Protein AF-A0A8H4EYR7-F1 (afdb_monomer_lite)

Sequence (212 aa):
MNQSLVDSLRLKVARLIDDPDIVILNEQTKQLLSDACCRILSLAENETLRNERLLDYPLTDYITPEQLPSLIDLNQFLALNIVPFLLKTNLASAYLQAILEAPITLNSIEVVHHALINGTQVSQEFLHYFISKSIRSCDEKPKRDRKVKLVARFVQSLVERNIIAMKDYFIEIQAFCVGYMKLKGITDLYRLASNEAQKQIVLNQQVGAVPH

Radius of gyration: 21.85 Å; chains: 1; bounding box: 60×48×64 Å

pLDDT: mean 80.4, std 13.76, range [40.38, 94.25]

Secondary structure (DSSP, 8-state):
--HHHHHHHHHHHHHHHH-TT--PPPHHHHHHHHHHHHSPPPHHHHHHHHHS-GGGS-GGGTS-GGGHHHHHHH-HHHHHHHHHHHTTSTTHHHHHHHHHHSPP-HHHHHHHHHHHHTT----HHHHHHHHHHHHHGGGSSSSHHHHHHHHHHHHHHHHHTTSS-HHHHHHHHHHHHHHHTTSTTHHHHHHHHHHHHHHHHHHHHHHTT---

Organism: Mucor circinelloides f. lusitanicus (NCBI:txid29924)

Foldseek 3Di:
DPPVVVVVVVVVVVVVVPDPPQPDPPPLLLVLLVCLLVAADDPVSVVVNVVDPCLSHPCCVRAPLLSLVS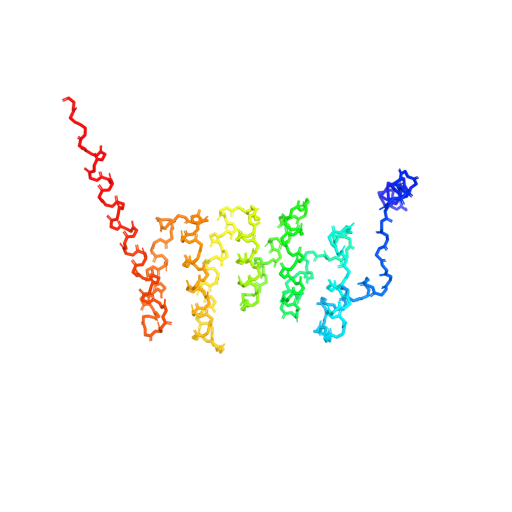NLVRPLVSLLVCLLVVCVDPCVVSNLVNLLVDQDDLSSLVSVLSSVVVPRDDDPVSVVSVLLSLLVSLVDDDPNLVSLLSSLVSVVVCCVVVVDPLVVCLVVLCVSLVVVVVHPSSVVSNVVSVVSVVVVVVVVVVVVPDDD

Structure (mmCIF, N/CA/C/O backbone):
data_AF-A0A8H4EYR7-F1
#
_entry.id   AF-A0A8H4EYR7-F1
#
loop_
_atom_site.group_PDB
_atom_site.id
_atom_site.type_symbol
_atom_site.label_atom_id
_atom_site.label_alt_id
_atom_site.label_comp_id
_atom_site.label_asym_id
_atom_site.label_entity_id
_atom_site.label_seq_id
_atom_site.pdbx_PDB_ins_code
_atom_site.Cartn_x
_atom_site.Cartn_y
_atom_site.Cartn_z
_atom_site.occupancy
_atom_site.B_iso_or_equiv
_atom_site.auth_seq_id
_atom_site.auth_comp_id
_atom_site.auth_asym_id
_atom_site.auth_atom_id
_atom_site.pdbx_PDB_model_num
ATOM 1 N N . MET A 1 1 ? -3.698 -12.508 -40.338 1.00 49.84 1 MET A N 1
ATOM 2 C CA . MET A 1 1 ? -2.589 -11.696 -39.786 1.00 49.84 1 MET A CA 1
ATOM 3 C C . MET A 1 1 ? -3.233 -10.521 -39.066 1.00 49.84 1 MET A C 1
ATOM 5 O O . MET A 1 1 ? -4.060 -9.868 -39.682 1.00 49.84 1 MET A O 1
ATOM 9 N N . ASN A 1 2 ? -3.001 -10.347 -37.761 1.00 55.66 2 ASN A N 1
ATOM 10 C CA . ASN A 1 2 ? -3.757 -9.399 -36.927 1.00 55.66 2 ASN A CA 1
ATOM 11 C C . ASN A 1 2 ? -3.464 -7.947 -37.328 1.00 55.66 2 ASN A C 1
ATOM 13 O O . ASN A 1 2 ? -2.436 -7.396 -36.940 1.00 55.66 2 ASN A O 1
ATOM 17 N N . GLN A 1 3 ? -4.377 -7.337 -38.085 1.00 60.34 3 GLN A N 1
ATOM 18 C CA . GLN A 1 3 ? -4.266 -5.956 -38.561 1.00 60.34 3 GLN A CA 1
ATOM 19 C C . GLN A 1 3 ? -4.071 -4.966 -37.398 1.00 60.34 3 GLN A C 1
ATOM 21 O O . GLN A 1 3 ? -3.220 -4.092 -37.480 1.00 60.34 3 GLN A O 1
ATOM 26 N N . SER A 1 4 ? -4.730 -5.200 -36.256 1.00 63.81 4 SER A N 1
ATOM 27 C CA . SER A 1 4 ? -4.575 -4.385 -35.040 1.00 63.81 4 SER A CA 1
ATOM 28 C C . SER A 1 4 ? -3.167 -4.429 -34.438 1.00 63.81 4 SER A C 1
ATOM 30 O O . SER A 1 4 ? -2.695 -3.433 -33.896 1.00 63.81 4 SER A O 1
ATOM 32 N N . LEU A 1 5 ? -2.470 -5.564 -34.554 1.00 62.88 5 LEU A N 1
ATOM 33 C CA . LEU A 1 5 ? -1.092 -5.710 -34.088 1.00 62.88 5 LEU A CA 1
ATOM 34 C C . LEU A 1 5 ? -0.142 -4.931 -35.001 1.00 62.88 5 LEU A C 1
ATOM 36 O O . LEU A 1 5 ? 0.772 -4.266 -34.528 1.00 62.88 5 LEU A O 1
ATOM 40 N N . VAL A 1 6 ? -0.394 -4.978 -36.311 1.00 67.38 6 VAL A N 1
ATOM 41 C CA . VAL A 1 6 ? 0.373 -4.232 -37.316 1.00 67.38 6 VAL A CA 1
ATOM 42 C C . VAL A 1 6 ? 0.153 -2.728 -37.155 1.00 67.38 6 VAL A C 1
ATOM 44 O O . VAL A 1 6 ? 1.118 -1.973 -37.214 1.00 67.38 6 VAL A O 1
ATOM 47 N N . ASP A 1 7 ? -1.073 -2.293 -36.873 1.00 59.16 7 ASP A N 1
ATOM 48 C CA . ASP A 1 7 ? -1.400 -0.883 -36.649 1.00 59.16 7 ASP A CA 1
ATOM 49 C C . ASP A 1 7 ? -0.844 -0.375 -35.312 1.00 59.16 7 ASP A C 1
ATOM 51 O O . ASP A 1 7 ? -0.296 0.725 -35.248 1.00 59.16 7 ASP A O 1
ATOM 55 N N . SER A 1 8 ? -0.861 -1.204 -34.262 1.00 56.38 8 SER A N 1
ATOM 56 C CA . SER A 1 8 ? -0.209 -0.885 -32.987 1.00 56.38 8 SER A CA 1
ATOM 57 C C . SER A 1 8 ? 1.313 -0.815 -33.120 1.00 56.38 8 SER A C 1
ATOM 59 O O . SER A 1 8 ? 1.934 0.047 -32.498 1.00 56.38 8 SER A O 1
ATOM 61 N N . LEU A 1 9 ? 1.921 -1.694 -33.923 1.00 56.72 9 LEU 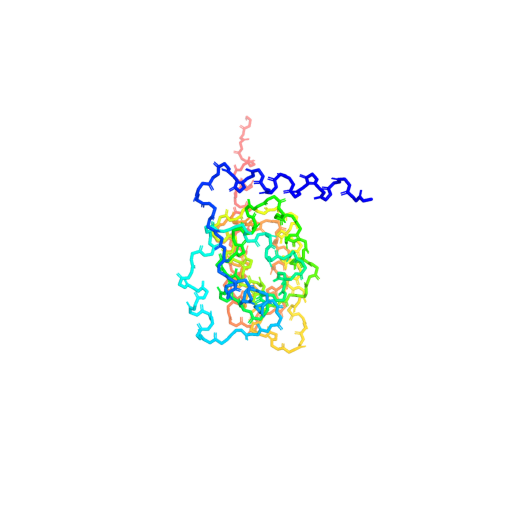A N 1
ATOM 62 C CA . LEU A 1 9 ? 3.354 -1.661 -34.220 1.00 56.72 9 LEU A CA 1
ATOM 63 C C . LEU A 1 9 ? 3.708 -0.438 -35.063 1.00 56.72 9 LEU A C 1
ATOM 65 O O . LEU A 1 9 ? 4.689 0.227 -34.763 1.00 56.72 9 LEU A O 1
ATOM 69 N N . ARG A 1 10 ? 2.893 -0.081 -36.059 1.00 56.69 10 ARG A N 1
ATOM 70 C CA . ARG A 1 10 ? 3.079 1.136 -36.862 1.00 56.69 10 ARG A CA 1
ATOM 71 C C . ARG A 1 10 ? 2.928 2.403 -36.035 1.00 56.69 10 ARG A C 1
ATOM 73 O O . ARG A 1 10 ? 3.707 3.323 -36.233 1.00 56.69 10 ARG A O 1
ATOM 80 N N . LEU A 1 11 ? 2.003 2.436 -35.077 1.00 57.00 11 LEU A N 1
ATOM 81 C CA . LEU A 1 11 ? 1.865 3.553 -34.144 1.00 57.00 11 LEU A CA 1
ATOM 82 C C . LEU A 1 11 ? 3.061 3.640 -33.180 1.00 57.00 11 LEU A C 1
ATOM 84 O O . LEU A 1 11 ? 3.536 4.737 -32.902 1.00 57.00 11 LEU A O 1
ATOM 88 N N . LYS A 1 12 ? 3.589 2.498 -32.707 1.00 53.38 12 LYS A N 1
ATOM 89 C CA . LYS A 1 12 ? 4.822 2.441 -31.895 1.00 53.38 12 LYS A CA 1
ATOM 90 C C . LYS A 1 12 ? 6.052 2.878 -32.699 1.00 53.38 12 LYS A C 1
ATOM 92 O O . LYS A 1 12 ? 6.873 3.624 -32.184 1.00 53.38 12 LYS A O 1
ATOM 97 N N . VAL A 1 13 ? 6.147 2.468 -33.963 1.00 55.62 13 VAL A N 1
ATOM 98 C CA . VAL A 1 13 ? 7.228 2.842 -34.889 1.00 55.62 13 VAL A CA 1
ATOM 99 C C . VAL A 1 13 ? 7.135 4.311 -35.302 1.00 55.62 13 VAL A C 1
ATOM 101 O O . VAL A 1 13 ? 8.157 4.978 -35.343 1.00 55.62 13 VAL A O 1
ATOM 104 N N . ALA A 1 14 ? 5.939 4.851 -35.537 1.00 47.78 14 ALA A N 1
ATOM 105 C CA . ALA A 1 14 ? 5.753 6.275 -35.820 1.00 47.78 14 ALA A CA 1
ATOM 106 C C . ALA A 1 14 ? 6.168 7.144 -34.622 1.00 47.78 14 ALA A C 1
ATOM 108 O O . ALA A 1 14 ? 6.879 8.125 -34.797 1.00 47.78 14 ALA A O 1
ATOM 109 N N . ARG A 1 15 ? 5.833 6.722 -33.392 1.00 51.88 15 ARG A N 1
ATOM 110 C CA . ARG A 1 15 ? 6.326 7.380 -32.169 1.00 51.88 15 ARG A CA 1
ATOM 111 C C . ARG A 1 15 ? 7.854 7.348 -32.056 1.00 51.88 15 ARG A C 1
ATOM 113 O O . ARG A 1 15 ? 8.426 8.328 -31.615 1.00 51.88 15 ARG A O 1
ATOM 120 N N . LEU A 1 16 ? 8.502 6.263 -32.488 1.00 52.81 16 LEU A N 1
ATOM 121 C CA . LEU A 1 16 ? 9.968 6.122 -32.497 1.00 52.81 16 LEU A CA 1
ATOM 122 C C . LEU A 1 16 ? 10.682 7.002 -33.535 1.00 52.81 16 LEU A C 1
ATOM 124 O O . LEU A 1 16 ? 11.882 7.217 -33.402 1.00 52.81 16 LEU A O 1
ATOM 128 N N . ILE A 1 17 ? 9.987 7.458 -34.581 1.00 56.03 17 ILE A N 1
ATOM 129 C CA . ILE A 1 17 ? 10.584 8.246 -35.672 1.00 56.03 17 ILE A CA 1
ATOM 130 C C . ILE A 1 17 ? 10.462 9.756 -35.406 1.00 56.03 17 ILE A C 1
ATOM 132 O O . ILE A 1 17 ? 11.341 10.505 -35.825 1.00 56.03 17 ILE A O 1
ATOM 136 N N . ASP A 1 18 ? 9.426 10.191 -34.681 1.00 47.91 18 ASP A N 1
ATOM 137 C CA . ASP A 1 18 ? 9.130 11.617 -34.470 1.00 47.91 18 ASP A CA 1
ATOM 138 C C . ASP A 1 18 ? 9.679 12.208 -33.155 1.00 47.91 18 ASP A C 1
ATOM 140 O O . ASP A 1 18 ? 9.568 13.418 -32.957 1.00 47.91 18 ASP A O 1
ATOM 144 N N . ASP A 1 19 ? 10.286 11.409 -32.268 1.00 46.12 19 ASP A N 1
ATOM 145 C CA . ASP A 1 19 ? 10.751 11.890 -30.958 1.00 46.12 19 ASP A CA 1
ATOM 146 C C . ASP A 1 19 ? 12.182 11.398 -30.629 1.00 46.12 19 ASP A C 1
ATOM 148 O O . ASP A 1 19 ? 12.373 10.230 -30.269 1.00 46.12 19 ASP A O 1
ATOM 152 N N . PRO A 1 20 ? 13.219 12.249 -30.778 1.00 49.00 20 PRO A N 1
ATOM 153 C CA . PRO A 1 20 ? 14.617 11.883 -30.530 1.00 49.00 20 PRO A CA 1
ATOM 154 C C . PRO A 1 20 ? 14.937 11.615 -29.047 1.00 49.00 20 PRO A C 1
ATOM 156 O O . PRO A 1 20 ? 16.041 11.160 -28.752 1.00 49.00 20 PRO A O 1
ATOM 159 N N . ASP A 1 21 ? 13.979 11.841 -28.140 1.00 49.75 21 ASP A N 1
ATOM 160 C CA . ASP A 1 21 ? 14.122 11.675 -26.690 1.00 49.75 21 ASP A CA 1
ATOM 161 C C . ASP A 1 21 ? 13.335 10.477 -26.120 1.00 49.75 21 ASP A C 1
ATOM 163 O O . ASP A 1 21 ? 13.150 10.387 -24.903 1.00 49.75 21 ASP A O 1
ATOM 167 N N . ILE A 1 22 ? 12.889 9.508 -26.939 1.00 52.91 22 ILE A N 1
ATOM 168 C CA . ILE A 1 22 ? 12.400 8.228 -26.389 1.00 52.91 22 ILE A CA 1
ATOM 169 C C . ILE A 1 22 ? 13.582 7.507 -25.745 1.00 52.91 22 ILE A C 1
ATOM 171 O O . ILE A 1 22 ? 14.332 6.766 -26.383 1.00 52.91 22 ILE A O 1
ATOM 175 N N . VAL A 1 23 ? 13.742 7.734 -24.444 1.00 56.34 23 VAL A N 1
ATOM 176 C CA . VAL A 1 23 ? 14.714 7.046 -23.612 1.00 56.34 23 VAL A CA 1
ATOM 177 C C . VAL A 1 23 ? 14.306 5.573 -23.614 1.00 56.34 23 VAL A C 1
ATOM 179 O O . VAL A 1 23 ? 13.274 5.179 -23.070 1.00 56.34 23 VAL A O 1
ATOM 182 N N . ILE A 1 24 ? 15.066 4.738 -24.319 1.00 61.31 24 ILE A N 1
ATOM 183 C CA . ILE A 1 24 ? 14.843 3.293 -24.333 1.00 61.31 24 ILE A CA 1
ATOM 184 C C . ILE A 1 24 ? 15.437 2.750 -23.042 1.00 61.31 24 ILE A C 1
ATOM 186 O O . ILE A 1 24 ? 16.623 2.928 -22.777 1.00 61.31 24 ILE A O 1
ATOM 190 N N . LEU A 1 25 ? 14.607 2.087 -22.235 1.00 68.25 25 LEU A N 1
ATOM 191 C CA . LEU A 1 25 ? 15.069 1.451 -21.007 1.00 68.25 25 LEU A CA 1
ATOM 192 C C . LEU A 1 25 ? 16.182 0.451 -21.362 1.00 68.25 25 LEU A C 1
ATOM 194 O O . LEU A 1 25 ? 16.003 -0.372 -22.265 1.00 68.25 25 LEU A O 1
ATOM 198 N N . ASN A 1 26 ? 17.312 0.505 -20.659 1.00 77.69 26 ASN A N 1
ATOM 199 C CA . ASN A 1 26 ? 18.402 -0.448 -20.863 1.00 77.69 26 ASN A CA 1
ATOM 200 C C . ASN A 1 26 ? 17.880 -1.888 -20.705 1.00 77.69 26 ASN A C 1
ATOM 202 O O . ASN A 1 26 ? 17.079 -2.164 -19.810 1.00 77.69 26 ASN A O 1
ATOM 206 N N . GLU A 1 27 ? 18.342 -2.824 -21.542 1.00 79.19 27 GLU A N 1
ATOM 207 C CA . GLU A 1 27 ? 17.903 -4.233 -21.483 1.00 79.19 27 GLU A CA 1
ATOM 208 C C . GLU A 1 27 ? 18.123 -4.853 -20.095 1.00 79.19 27 GLU A C 1
ATOM 210 O O . GLU A 1 27 ? 17.285 -5.605 -19.603 1.00 79.19 27 GLU A O 1
ATOM 215 N N . GLN A 1 28 ? 19.200 -4.456 -19.414 1.00 83.56 28 GLN A N 1
ATOM 216 C CA . GLN A 1 28 ? 19.459 -4.845 -18.030 1.00 83.56 28 GLN A CA 1
ATOM 217 C C . GLN A 1 28 ? 18.360 -4.347 -17.079 1.00 83.56 28 GLN A C 1
ATOM 219 O O . GLN A 1 28 ? 17.847 -5.116 -16.274 1.00 83.56 28 GLN A O 1
ATOM 224 N N . THR A 1 29 ? 17.942 -3.087 -17.190 1.00 83.88 29 THR A N 1
ATOM 225 C CA . THR A 1 29 ? 16.868 -2.508 -16.369 1.00 83.88 29 THR A CA 1
ATOM 226 C C . THR A 1 29 ? 15.529 -3.190 -16.656 1.00 83.88 29 THR A C 1
ATOM 228 O O . THR A 1 29 ? 14.770 -3.454 -15.725 1.00 83.88 29 THR A O 1
ATOM 231 N N . LYS A 1 30 ? 15.253 -3.556 -17.917 1.00 84.06 30 LYS A N 1
ATOM 232 C CA . LYS A 1 30 ? 14.048 -4.325 -18.284 1.00 84.06 30 LYS A CA 1
ATOM 233 C C . LYS A 1 30 ? 14.035 -5.692 -17.608 1.00 84.06 30 LYS A C 1
ATOM 235 O O . LYS A 1 30 ? 13.025 -6.075 -17.020 1.00 84.06 30 LYS A O 1
ATOM 240 N N . GLN A 1 31 ? 15.162 -6.403 -17.658 1.00 86.06 31 GLN A N 1
ATOM 241 C CA . GLN A 1 31 ? 15.315 -7.689 -16.978 1.00 86.06 31 GLN A CA 1
ATOM 242 C C . GLN A 1 31 ? 15.144 -7.539 -15.467 1.00 86.06 31 GLN A C 1
ATOM 244 O O . GLN A 1 31 ? 14.401 -8.308 -14.870 1.00 86.06 31 GLN A O 1
ATOM 249 N N . LEU A 1 32 ? 15.731 -6.505 -14.860 1.00 88.81 32 LEU A N 1
ATOM 250 C CA . LEU A 1 32 ? 15.581 -6.244 -13.429 1.00 88.81 32 LEU A CA 1
ATOM 251 C C . LEU A 1 32 ? 14.136 -5.925 -13.025 1.00 88.81 32 LEU A C 1
ATOM 253 O O . LEU A 1 32 ? 13.703 -6.376 -11.969 1.00 88.81 32 LEU A O 1
ATOM 257 N N . LEU A 1 33 ? 13.368 -5.198 -13.845 1.00 87.94 33 LEU A N 1
ATOM 258 C CA . LEU A 1 33 ? 11.939 -4.958 -13.588 1.00 87.94 33 LEU A CA 1
ATOM 259 C C . LEU A 1 33 ? 11.115 -6.249 -13.680 1.00 87.94 33 LEU A C 1
ATOM 261 O O . LEU A 1 33 ? 10.249 -6.488 -12.837 1.00 87.94 33 LEU A O 1
ATOM 265 N N . SER A 1 34 ? 11.409 -7.097 -14.668 1.00 88.38 34 SER A N 1
ATOM 266 C CA . SER A 1 34 ? 10.785 -8.418 -14.786 1.00 88.38 34 SER A CA 1
ATOM 267 C C . SER A 1 34 ? 11.129 -9.299 -13.581 1.00 88.38 34 SER A C 1
ATOM 269 O O . SER A 1 34 ? 10.246 -9.904 -12.974 1.00 88.38 34 SER A O 1
ATOM 271 N N . ASP A 1 35 ? 12.400 -9.326 -13.183 1.00 89.69 35 ASP A N 1
ATOM 272 C CA . ASP A 1 35 ? 12.877 -10.072 -12.022 1.00 89.69 35 ASP A CA 1
ATOM 273 C C . ASP A 1 35 ? 12.254 -9.560 -10.726 1.00 89.69 35 ASP A C 1
ATOM 275 O O . ASP A 1 35 ? 11.884 -10.365 -9.875 1.00 89.69 35 ASP A O 1
ATOM 279 N N . ALA A 1 36 ? 12.050 -8.248 -10.593 1.00 90.38 36 ALA A N 1
ATOM 280 C CA . ALA A 1 36 ? 11.406 -7.654 -9.426 1.00 90.38 36 ALA A CA 1
ATOM 281 C C . ALA A 1 36 ? 9.967 -8.154 -9.211 1.00 90.38 36 ALA A C 1
ATOM 283 O O . ALA A 1 36 ? 9.470 -8.151 -8.084 1.00 90.38 36 ALA A O 1
ATOM 284 N N . CYS A 1 37 ? 9.292 -8.590 -10.277 1.00 89.50 37 CYS A N 1
ATOM 285 C CA . CYS A 1 37 ? 7.947 -9.155 -10.199 1.00 89.50 37 CYS A CA 1
ATOM 286 C C . CYS A 1 37 ? 7.946 -10.640 -9.791 1.00 89.50 37 CYS A C 1
ATOM 288 O O . CYS A 1 37 ? 6.908 -11.154 -9.378 1.00 89.50 37 CYS A O 1
ATOM 290 N N . CYS A 1 38 ? 9.089 -11.326 -9.897 1.00 89.56 38 CYS A N 1
ATOM 291 C CA . CYS A 1 38 ? 9.214 -12.776 -9.707 1.00 89.56 38 CYS A CA 1
ATOM 292 C C . CYS A 1 38 ? 10.064 -13.166 -8.487 1.00 89.56 38 CYS A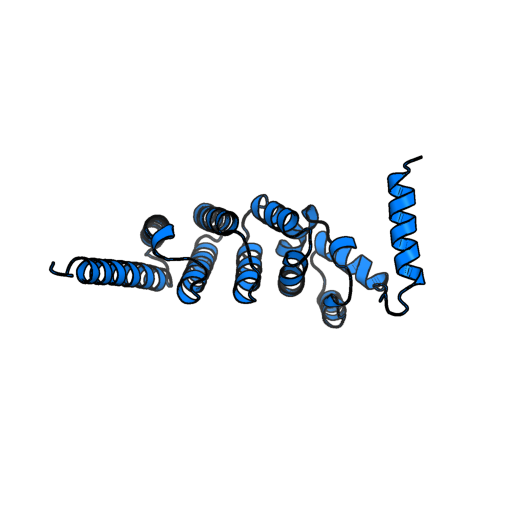 C 1
ATOM 294 O O . CYS A 1 38 ? 9.855 -14.230 -7.903 1.00 89.56 38 CYS A O 1
ATOM 296 N N . ARG A 1 39 ? 11.032 -12.331 -8.094 1.00 92.44 39 ARG A N 1
ATOM 297 C CA . ARG A 1 39 ? 11.944 -12.570 -6.971 1.00 92.44 39 ARG A CA 1
ATOM 298 C C . ARG A 1 39 ? 12.292 -11.286 -6.225 1.00 92.44 39 ARG A C 1
ATOM 300 O O . ARG A 1 39 ? 12.156 -10.177 -6.733 1.00 92.44 39 ARG A O 1
ATOM 307 N N . ILE A 1 40 ? 12.815 -11.455 -5.015 1.00 90.62 40 ILE A N 1
ATOM 308 C CA . ILE A 1 40 ? 13.428 -10.360 -4.263 1.00 90.62 40 ILE A CA 1
ATOM 309 C C . ILE A 1 40 ? 14.733 -9.970 -4.969 1.00 90.62 40 ILE A C 1
ATOM 311 O O . ILE A 1 40 ? 15.571 -10.828 -5.266 1.00 90.62 40 ILE A O 1
ATOM 315 N N . LEU A 1 41 ? 14.892 -8.680 -5.246 1.00 90.94 41 LEU A N 1
ATOM 316 C CA . LEU A 1 41 ? 16.118 -8.132 -5.807 1.00 90.94 41 LEU A CA 1
ATOM 317 C C . LEU A 1 41 ? 17.201 -8.028 -4.731 1.00 90.94 41 LEU A C 1
ATOM 319 O O . LEU A 1 41 ? 16.938 -7.689 -3.574 1.00 90.94 41 LEU A O 1
ATOM 323 N N . SER A 1 42 ? 18.445 -8.277 -5.122 1.00 91.25 42 SER A N 1
ATOM 324 C CA . SER A 1 42 ? 19.612 -8.017 -4.282 1.00 91.25 42 SER A CA 1
ATOM 325 C C . SER A 1 42 ? 19.800 -6.515 -4.036 1.00 91.25 42 SER A C 1
ATOM 327 O O . SER A 1 42 ? 19.193 -5.664 -4.693 1.00 91.25 42 SER A O 1
ATOM 329 N N . LEU A 1 43 ? 20.658 -6.164 -3.074 1.00 87.44 43 LEU A N 1
ATOM 330 C CA . LEU A 1 43 ? 20.945 -4.761 -2.766 1.00 87.44 43 LEU A CA 1
ATOM 331 C C . LEU A 1 43 ? 21.525 -4.020 -3.981 1.00 87.44 43 LEU A C 1
ATOM 333 O O . LEU A 1 43 ? 21.051 -2.937 -4.304 1.00 87.44 43 LEU A O 1
ATOM 337 N N . ALA A 1 44 ? 22.475 -4.634 -4.692 1.00 87.50 44 ALA A N 1
ATOM 338 C CA . ALA A 1 44 ? 23.101 -4.037 -5.872 1.00 87.50 44 ALA A CA 1
ATOM 339 C C . ALA A 1 44 ? 22.096 -3.807 -7.019 1.00 87.50 44 ALA A C 1
ATOM 341 O O . ALA A 1 44 ? 22.138 -2.785 -7.704 1.00 87.50 44 ALA A O 1
ATOM 342 N N . GLU A 1 45 ? 21.154 -4.732 -7.211 1.00 88.19 45 GLU A N 1
ATOM 343 C CA . GLU A 1 45 ? 20.094 -4.606 -8.219 1.00 88.19 45 GLU A CA 1
ATOM 344 C C . GLU A 1 45 ? 19.106 -3.488 -7.866 1.00 88.19 45 GLU A C 1
ATOM 346 O O . GLU A 1 45 ? 18.748 -2.683 -8.724 1.00 88.19 45 GLU A O 1
ATOM 351 N N . ASN A 1 46 ? 18.720 -3.388 -6.590 1.00 86.19 46 ASN A N 1
ATOM 352 C CA . ASN A 1 46 ? 17.898 -2.284 -6.098 1.00 86.19 46 ASN A CA 1
ATOM 353 C C . ASN A 1 46 ? 18.609 -0.932 -6.242 1.00 86.19 46 ASN A C 1
ATOM 355 O O . ASN A 1 46 ? 17.975 0.043 -6.633 1.00 86.19 46 ASN A O 1
ATOM 359 N N . GLU A 1 47 ? 19.910 -0.855 -5.950 1.00 85.12 47 GLU A N 1
ATOM 360 C CA . GLU A 1 47 ? 20.699 0.368 -6.150 1.00 85.12 47 GLU A CA 1
ATOM 361 C C . GLU A 1 47 ? 20.764 0.761 -7.627 1.00 85.12 47 GLU A C 1
ATOM 363 O O . GLU A 1 47 ? 20.598 1.934 -7.952 1.00 85.12 47 GLU A O 1
ATOM 368 N N . THR A 1 48 ? 20.911 -0.217 -8.523 1.00 85.44 48 THR A N 1
ATOM 369 C CA . THR A 1 48 ? 20.883 0.009 -9.976 1.00 85.44 48 THR A CA 1
ATOM 370 C C . THR A 1 48 ? 19.546 0.620 -10.399 1.00 85.44 48 THR A C 1
ATOM 372 O O . THR A 1 48 ? 19.524 1.696 -10.989 1.00 85.44 48 THR A O 1
ATOM 375 N N . LEU A 1 49 ? 18.423 0.001 -10.018 1.00 84.88 49 LEU A N 1
ATOM 376 C CA . LEU A 1 49 ? 17.085 0.521 -10.330 1.00 84.88 49 LEU A CA 1
ATOM 377 C C . LEU A 1 49 ? 16.787 1.874 -9.674 1.00 84.88 49 LEU A C 1
ATOM 379 O O . LEU A 1 49 ? 16.022 2.661 -10.219 1.00 84.88 49 LEU A O 1
ATOM 383 N N . ARG A 1 50 ? 17.370 2.147 -8.504 1.00 81.25 50 ARG A N 1
ATOM 384 C CA . ARG A 1 50 ? 17.200 3.415 -7.787 1.00 81.25 50 ARG A CA 1
ATOM 385 C C . ARG A 1 50 ? 17.990 4.560 -8.420 1.00 81.25 50 ARG A C 1
ATOM 387 O O . ARG A 1 50 ? 17.548 5.704 -8.342 1.00 81.25 50 ARG A O 1
ATOM 394 N N . ASN A 1 51 ? 19.156 4.263 -8.987 1.00 80.50 51 ASN A N 1
ATOM 395 C CA . ASN A 1 51 ? 19.980 5.240 -9.699 1.00 80.50 51 ASN A CA 1
ATOM 396 C C . ASN A 1 51 ? 19.412 5.555 -11.090 1.00 80.50 51 ASN A C 1
ATOM 398 O O . ASN A 1 51 ? 19.652 6.640 -11.619 1.00 80.50 51 ASN A O 1
ATOM 402 N N . GLU A 1 52 ? 18.638 4.631 -11.658 1.00 81.06 52 GLU A N 1
ATOM 403 C CA . GLU A 1 52 ? 17.893 4.841 -12.893 1.00 81.06 52 GLU A CA 1
ATOM 404 C C . GLU A 1 52 ? 16.668 5.740 -12.676 1.00 81.06 52 GLU A C 1
ATOM 406 O O . GLU A 1 52 ? 15.900 5.591 -11.721 1.00 81.06 52 GLU A O 1
ATOM 411 N N . ARG A 1 53 ? 16.428 6.664 -13.611 1.00 77.44 53 ARG A N 1
ATOM 412 C CA . ARG A 1 53 ? 15.228 7.514 -13.604 1.00 77.44 53 ARG A CA 1
ATOM 413 C C . ARG A 1 53 ? 14.047 6.774 -14.215 1.00 77.44 53 ARG A C 1
ATOM 415 O O . ARG A 1 53 ? 13.554 7.137 -15.273 1.00 77.44 53 ARG A O 1
ATOM 422 N N . LEU A 1 54 ? 13.565 5.740 -13.528 1.00 78.25 54 LEU A N 1
ATOM 423 C CA . LEU A 1 54 ? 12.452 4.892 -13.984 1.00 78.25 54 LEU A CA 1
ATOM 424 C C . LEU A 1 54 ? 11.182 5.676 -14.373 1.00 78.25 54 LEU A C 1
ATOM 426 O O . LEU A 1 54 ? 10.359 5.178 -15.133 1.00 78.25 54 LEU A O 1
ATOM 430 N N . LEU A 1 55 ? 11.037 6.899 -13.865 1.00 72.69 55 LEU A N 1
ATOM 431 C CA . LEU A 1 55 ? 9.919 7.805 -14.130 1.00 72.69 55 LEU A CA 1
ATOM 432 C C . LEU A 1 55 ? 9.918 8.389 -15.545 1.00 72.69 55 LEU A C 1
ATOM 434 O O . LEU A 1 55 ? 8.859 8.788 -16.022 1.00 72.69 5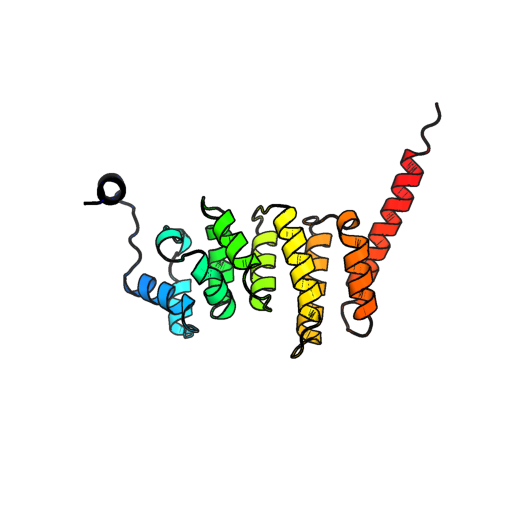5 LEU A O 1
ATOM 438 N N . ASP A 1 56 ? 11.075 8.416 -16.204 1.00 75.06 56 ASP A N 1
ATOM 439 C CA . ASP A 1 56 ? 11.237 8.967 -17.552 1.00 75.06 56 ASP A CA 1
ATOM 440 C C . ASP A 1 56 ? 10.769 7.967 -18.631 1.00 75.06 56 ASP A C 1
ATOM 442 O O . ASP A 1 56 ? 10.720 8.286 -19.817 1.00 75.06 56 ASP A O 1
ATOM 446 N N . TYR A 1 57 ? 10.388 6.751 -18.224 1.00 77.19 57 TYR A N 1
ATOM 447 C CA . TYR A 1 57 ? 10.066 5.642 -19.112 1.00 77.19 57 TYR A CA 1
ATOM 448 C C . TYR A 1 57 ? 8.593 5.223 -19.011 1.00 77.19 57 TYR A C 1
ATOM 450 O O . TYR A 1 57 ? 7.984 5.319 -17.941 1.00 77.19 57 TYR A O 1
ATOM 458 N N . PRO A 1 58 ? 8.001 4.670 -20.088 1.00 78.06 58 PRO A N 1
ATOM 459 C CA . PRO A 1 58 ? 6.636 4.150 -20.065 1.00 78.06 58 PRO A CA 1
ATOM 460 C C . PRO A 1 58 ? 6.563 2.831 -19.274 1.00 78.06 58 PRO A C 1
ATOM 462 O O . PRO A 1 58 ? 6.516 1.742 -19.842 1.00 78.06 58 PRO A O 1
ATOM 465 N N . LEU A 1 59 ? 6.535 2.917 -17.940 1.00 81.88 59 LEU A N 1
ATOM 466 C CA . LEU A 1 59 ? 6.529 1.762 -17.027 1.00 81.88 59 LEU A CA 1
ATOM 467 C C . LEU A 1 59 ? 5.377 0.773 -17.273 1.00 81.88 59 LEU A C 1
ATOM 469 O O . LEU A 1 59 ? 5.509 -0.413 -16.976 1.00 81.88 59 LEU A O 1
ATOM 473 N N . THR A 1 60 ? 4.273 1.236 -17.863 1.00 82.94 60 THR A N 1
ATOM 474 C CA . THR A 1 60 ? 3.116 0.408 -18.235 1.00 82.94 60 THR A CA 1
ATOM 475 C C . THR A 1 60 ? 3.430 -0.653 -19.288 1.00 82.94 60 THR A C 1
ATOM 477 O O . THR A 1 60 ? 2.713 -1.643 -19.365 1.00 82.94 60 THR A O 1
ATOM 480 N N . ASP A 1 61 ? 4.480 -0.466 -20.097 1.00 80.88 61 ASP A N 1
ATOM 481 C CA . ASP A 1 61 ? 4.933 -1.474 -21.068 1.00 80.88 61 ASP A CA 1
ATOM 482 C C . ASP A 1 61 ? 5.706 -2.628 -20.396 1.00 80.88 61 ASP A C 1
ATOM 484 O O . ASP A 1 61 ? 5.860 -3.690 -20.996 1.00 80.88 61 ASP A O 1
ATOM 488 N N . TYR A 1 62 ? 6.194 -2.430 -19.165 1.00 83.31 62 TYR A N 1
ATOM 489 C CA . TYR A 1 62 ? 7.088 -3.367 -18.472 1.00 83.31 62 TYR A CA 1
ATOM 490 C C . TYR A 1 62 ? 6.450 -4.039 -17.256 1.00 83.31 62 TYR A C 1
ATOM 492 O O . TYR A 1 62 ? 6.830 -5.154 -16.911 1.00 83.31 62 TYR A O 1
ATOM 500 N N . ILE A 1 63 ? 5.498 -3.371 -16.600 1.00 87.06 63 ILE A N 1
ATOM 501 C CA . ILE A 1 63 ? 4.830 -3.876 -15.398 1.00 87.06 63 ILE A CA 1
ATOM 502 C C . ILE A 1 63 ? 3.350 -4.010 -15.704 1.00 87.06 63 ILE A C 1
ATOM 504 O O . ILE A 1 63 ? 2.634 -3.014 -15.786 1.00 87.06 63 ILE A O 1
ATOM 508 N N . THR A 1 64 ? 2.866 -5.236 -15.850 1.00 90.88 64 THR A N 1
ATOM 509 C CA . THR A 1 64 ? 1.432 -5.477 -16.049 1.00 90.88 64 THR A CA 1
ATOM 510 C C . THR A 1 64 ? 0.661 -5.366 -14.725 1.00 90.88 64 THR A C 1
ATOM 512 O O . THR A 1 64 ? 1.243 -5.569 -13.654 1.00 90.88 64 THR A O 1
ATOM 515 N N . PRO A 1 65 ? -0.651 -5.061 -14.752 1.00 91.38 65 PRO A N 1
ATOM 516 C CA . PRO A 1 65 ? -1.467 -5.011 -13.539 1.00 91.38 65 PRO A CA 1
ATOM 517 C C . PRO A 1 65 ? -1.409 -6.285 -12.694 1.00 91.38 65 PRO A C 1
ATOM 519 O O . PRO A 1 65 ? -1.303 -6.200 -11.476 1.00 91.38 65 PRO A O 1
ATOM 522 N N . GLU A 1 66 ? -1.379 -7.454 -13.333 1.00 91.44 66 GLU A N 1
ATOM 523 C CA . GLU A 1 66 ? -1.318 -8.762 -12.667 1.00 91.44 66 GLU A CA 1
ATOM 524 C C . GLU A 1 66 ? 0.002 -8.996 -11.915 1.00 91.44 66 GLU A C 1
ATOM 526 O O . GLU A 1 66 ? 0.035 -9.703 -10.911 1.00 91.44 66 GLU A O 1
ATOM 531 N N . GLN A 1 67 ? 1.095 -8.376 -12.368 1.00 91.50 67 GLN A N 1
ATOM 532 C CA . GLN A 1 67 ? 2.411 -8.480 -11.731 1.00 91.50 67 GLN A CA 1
ATOM 533 C C . GLN A 1 67 ? 2.577 -7.521 -10.549 1.00 91.50 67 GLN A C 1
ATOM 535 O O . GLN A 1 67 ? 3.456 -7.725 -9.707 1.00 91.50 67 GLN A O 1
ATOM 540 N N . LEU A 1 68 ? 1.747 -6.475 -10.470 1.00 92.81 68 LEU A N 1
ATOM 541 C CA . LEU A 1 68 ? 1.904 -5.427 -9.471 1.00 92.81 68 LEU A CA 1
ATOM 542 C C . LEU A 1 68 ? 1.800 -5.945 -8.021 1.00 92.81 68 LEU A C 1
ATOM 544 O O . LEU A 1 68 ? 2.642 -5.557 -7.209 1.00 92.81 68 LEU A O 1
ATOM 548 N N . PRO A 1 69 ? 0.845 -6.823 -7.658 1.00 93.56 69 PRO A N 1
ATOM 549 C CA . PRO A 1 69 ? 0.794 -7.373 -6.305 1.00 93.56 69 PRO A CA 1
ATOM 550 C C . PRO A 1 69 ? 2.064 -8.135 -5.911 1.00 93.56 69 PRO A C 1
ATOM 552 O O . PRO A 1 69 ? 2.612 -7.900 -4.835 1.00 93.56 69 PRO A O 1
ATOM 555 N N . SER A 1 70 ? 2.587 -8.980 -6.805 1.00 93.25 70 SER A N 1
ATOM 556 C CA . SER A 1 70 ? 3.830 -9.725 -6.569 1.00 93.25 70 SER A CA 1
ATOM 557 C C . SER A 1 70 ? 5.017 -8.785 -6.367 1.00 93.25 70 SER A C 1
ATOM 559 O O . SER A 1 70 ? 5.820 -8.976 -5.456 1.00 93.25 70 SER A O 1
ATOM 561 N N . LEU A 1 71 ? 5.096 -7.721 -7.166 1.00 93.62 71 LEU A N 1
ATOM 562 C CA . LEU A 1 71 ? 6.129 -6.696 -7.053 1.00 93.62 71 LEU A CA 1
ATOM 563 C C . LEU A 1 71 ? 6.082 -5.953 -5.708 1.00 93.62 71 LEU A C 1
ATOM 565 O O . LEU A 1 71 ? 7.125 -5.712 -5.100 1.00 93.62 71 LEU A O 1
ATOM 569 N N . ILE A 1 72 ? 4.881 -5.623 -5.223 1.00 94.25 72 ILE A N 1
ATOM 570 C CA . ILE A 1 72 ? 4.665 -5.004 -3.906 1.00 94.25 72 ILE A CA 1
ATOM 571 C C . ILE A 1 72 ? 5.151 -5.930 -2.783 1.00 94.25 72 ILE A C 1
ATOM 573 O O . ILE A 1 72 ? 5.824 -5.484 -1.848 1.00 94.25 72 ILE A O 1
ATOM 577 N N . ASP A 1 73 ? 4.831 -7.219 -2.873 1.00 92.19 73 ASP A N 1
ATOM 578 C CA . ASP A 1 73 ? 5.171 -8.195 -1.840 1.00 92.19 73 ASP A CA 1
ATOM 579 C C . ASP A 1 73 ? 6.664 -8.543 -1.818 1.00 92.19 73 ASP A C 1
ATOM 581 O O . ASP A 1 73 ? 7.246 -8.687 -0.740 1.00 92.19 73 ASP A O 1
ATOM 585 N N . LEU A 1 74 ? 7.302 -8.628 -2.986 1.00 91.94 74 LEU A N 1
ATOM 586 C CA . LEU A 1 74 ? 8.712 -8.999 -3.117 1.00 91.94 74 LEU A CA 1
ATOM 587 C C . LEU A 1 74 ? 9.661 -7.809 -2.931 1.00 91.94 74 LEU A C 1
ATOM 589 O O . LEU A 1 74 ? 10.705 -7.952 -2.297 1.00 91.94 74 LEU A O 1
ATOM 593 N N . ASN A 1 75 ? 9.313 -6.636 -3.469 1.00 93.44 75 ASN A N 1
ATOM 594 C CA . ASN A 1 75 ? 10.208 -5.481 -3.570 1.00 93.44 75 ASN A CA 1
ATOM 595 C C . ASN A 1 75 ? 9.493 -4.172 -3.187 1.00 93.44 75 ASN A C 1
ATOM 597 O O . ASN A 1 75 ? 9.360 -3.243 -3.987 1.00 93.44 75 ASN A O 1
ATOM 601 N N . GLN A 1 76 ? 9.075 -4.070 -1.920 1.00 92.75 76 GLN A N 1
ATOM 602 C CA . GLN A 1 76 ? 8.319 -2.928 -1.384 1.00 92.75 76 GLN A CA 1
ATOM 603 C C . GLN A 1 76 ? 8.950 -1.557 -1.688 1.00 92.75 76 GLN A C 1
ATOM 605 O O . GLN A 1 76 ? 8.240 -0.623 -2.052 1.00 92.75 76 GLN A O 1
ATOM 610 N N . PHE A 1 77 ? 10.270 -1.401 -1.537 1.00 89.31 77 PHE A N 1
ATOM 611 C CA . PHE A 1 77 ? 10.928 -0.105 -1.755 1.00 89.31 77 PHE A CA 1
ATOM 612 C C . PHE A 1 77 ? 10.831 0.364 -3.205 1.00 89.31 77 PHE A C 1
ATOM 614 O O . PHE A 1 77 ? 10.614 1.548 -3.455 1.00 89.31 77 PHE A O 1
ATOM 621 N N . LEU A 1 78 ? 10.947 -0.562 -4.156 1.00 90.69 78 LEU A N 1
ATOM 622 C CA . LEU A 1 78 ? 10.732 -0.258 -5.562 1.00 90.69 78 LEU A CA 1
ATOM 623 C C . LEU A 1 78 ? 9.264 0.117 -5.794 1.00 90.69 78 LEU A C 1
ATOM 625 O O . LEU A 1 78 ? 8.989 1.169 -6.368 1.00 90.69 78 LEU A O 1
ATOM 629 N N . ALA A 1 79 ? 8.333 -0.677 -5.250 1.00 91.94 79 ALA A N 1
ATOM 630 C CA . ALA A 1 79 ? 6.894 -0.442 -5.349 1.00 91.94 79 ALA A CA 1
ATOM 631 C C . ALA A 1 79 ? 6.463 0.942 -4.825 1.00 91.94 79 ALA A C 1
ATOM 633 O O . ALA A 1 79 ? 5.673 1.625 -5.476 1.00 91.94 79 ALA A O 1
ATOM 634 N N . LEU A 1 80 ? 7.027 1.401 -3.700 1.00 90.94 80 LEU A N 1
ATOM 635 C CA . LEU A 1 80 ? 6.761 2.732 -3.137 1.00 90.94 80 LEU A CA 1
ATOM 636 C C . LEU A 1 80 ? 7.061 3.864 -4.124 1.00 90.94 80 LEU A C 1
ATOM 638 O O . LEU A 1 80 ? 6.348 4.868 -4.129 1.00 90.94 80 LEU A O 1
ATOM 642 N N . ASN A 1 81 ? 8.098 3.693 -4.946 1.00 88.25 81 ASN A N 1
ATOM 643 C CA . ASN A 1 81 ? 8.498 4.680 -5.936 1.00 88.25 81 ASN A CA 1
ATOM 644 C C . ASN A 1 81 ? 7.632 4.598 -7.189 1.00 88.25 81 ASN A C 1
ATOM 646 O O . ASN A 1 81 ? 7.204 5.635 -7.655 1.00 88.25 81 ASN A O 1
ATOM 650 N N . ILE A 1 82 ? 7.332 3.410 -7.717 1.00 89.44 82 ILE A N 1
ATOM 651 C CA . ILE A 1 82 ? 6.651 3.264 -9.020 1.00 89.44 82 ILE A CA 1
ATOM 652 C C . ILE A 1 82 ? 5.119 3.368 -8.946 1.00 89.44 82 ILE A C 1
ATOM 654 O O . ILE A 1 82 ? 4.497 3.880 -9.877 1.00 89.44 82 ILE A O 1
ATOM 658 N N . VAL A 1 83 ? 4.486 2.907 -7.859 1.00 91.56 83 VAL A N 1
ATOM 659 C CA . VAL A 1 83 ? 3.017 2.802 -7.770 1.00 91.56 83 VAL A CA 1
ATOM 660 C C . VAL A 1 83 ? 2.320 4.155 -7.915 1.00 91.56 83 VAL A C 1
ATOM 662 O O . VAL A 1 83 ? 1.381 4.232 -8.708 1.00 91.56 83 VAL A O 1
ATOM 665 N N . PRO A 1 84 ? 2.774 5.244 -7.259 1.00 89.94 84 PRO A N 1
ATOM 666 C CA . PRO A 1 84 ? 2.172 6.563 -7.452 1.00 89.94 84 PRO A CA 1
ATOM 667 C C . PRO A 1 84 ? 2.174 7.039 -8.913 1.00 89.94 84 PRO A C 1
ATOM 669 O O . PRO A 1 84 ? 1.340 7.862 -9.284 1.00 89.94 84 PRO A O 1
ATOM 672 N N . PHE A 1 85 ? 3.095 6.543 -9.746 1.00 86.94 85 PHE A N 1
ATOM 673 C CA . PHE A 1 85 ? 3.167 6.882 -11.169 1.00 86.94 85 PHE A CA 1
ATOM 674 C C . PHE A 1 85 ? 2.284 5.972 -12.010 1.00 86.94 85 PHE A C 1
ATOM 676 O O . PHE A 1 85 ? 1.526 6.478 -12.831 1.00 86.94 85 PHE A O 1
ATOM 683 N N . LEU A 1 86 ? 2.299 4.658 -11.760 1.00 88.50 86 LEU A N 1
ATOM 684 C CA . LEU A 1 86 ? 1.405 3.710 -12.437 1.00 88.50 86 LEU A CA 1
ATOM 685 C C . LEU A 1 86 ? -0.071 4.095 -12.250 1.00 88.50 86 LEU A C 1
ATOM 687 O O . LEU A 1 86 ? -0.855 4.037 -13.196 1.00 88.50 86 LEU A O 1
ATOM 691 N N . LEU A 1 87 ? -0.431 4.591 -11.064 1.00 89.38 87 LEU A N 1
ATOM 692 C CA . LEU A 1 87 ? -1.785 5.049 -10.740 1.00 89.38 87 LEU A CA 1
ATOM 693 C C . LEU A 1 87 ? -2.170 6.408 -11.354 1.00 89.38 87 LEU A C 1
ATOM 695 O O . LEU A 1 87 ? -3.325 6.809 -11.251 1.00 89.38 87 LEU A O 1
ATOM 699 N N . LYS A 1 88 ? -1.244 7.110 -12.016 1.00 86.50 88 LYS A N 1
ATOM 700 C CA . LYS A 1 88 ? -1.536 8.316 -12.816 1.00 86.50 88 LYS A CA 1
ATOM 701 C C . LYS A 1 88 ? -1.740 8.009 -14.301 1.00 86.50 88 LYS A C 1
ATOM 703 O O . LYS A 1 88 ? -2.053 8.910 -15.072 1.00 86.50 88 LYS A O 1
ATOM 708 N N . THR A 1 89 ? -1.539 6.759 -14.713 1.00 87.00 89 THR A N 1
ATOM 709 C CA . THR A 1 89 ? -1.679 6.332 -16.110 1.00 87.00 89 THR A CA 1
ATOM 710 C C . THR A 1 89 ? -3.121 5.943 -16.436 1.00 87.00 89 THR A C 1
ATOM 712 O O . THR A 1 89 ? -3.945 5.723 -15.549 1.00 87.00 89 THR A O 1
ATOM 715 N N . ASN A 1 90 ? -3.420 5.757 -17.724 1.00 85.12 90 ASN A N 1
ATOM 716 C CA . ASN A 1 90 ? -4.736 5.299 -18.190 1.00 85.12 90 ASN A CA 1
ATOM 717 C C . ASN A 1 90 ? -5.108 3.881 -17.703 1.00 85.12 90 ASN A C 1
ATOM 719 O O . ASN A 1 90 ? -6.260 3.478 -17.827 1.00 85.12 90 ASN A O 1
ATOM 723 N N . LEU A 1 91 ? -4.146 3.125 -17.159 1.00 88.56 91 LEU A N 1
ATOM 724 C CA . LEU A 1 91 ? -4.345 1.783 -16.602 1.00 88.56 91 LEU A CA 1
ATOM 725 C C . LEU A 1 91 ? -4.558 1.790 -15.080 1.00 88.56 91 LEU A C 1
ATOM 727 O O . LEU A 1 91 ? -4.601 0.725 -14.466 1.00 88.56 91 LEU A O 1
ATOM 731 N N . ALA A 1 92 ? -4.701 2.965 -14.454 1.00 89.31 92 ALA A N 1
ATOM 732 C CA . ALA A 1 92 ? -4.845 3.098 -13.005 1.00 89.31 92 ALA A CA 1
ATOM 733 C C . ALA A 1 92 ? -5.945 2.197 -12.422 1.00 89.31 92 ALA A C 1
ATOM 735 O O . ALA A 1 92 ? -5.718 1.535 -11.413 1.00 89.31 92 ALA A O 1
ATOM 736 N N . SER A 1 93 ? -7.109 2.111 -13.074 1.00 90.75 93 SER A N 1
ATOM 737 C CA . SER A 1 93 ? -8.216 1.252 -12.632 1.00 90.75 93 SER A CA 1
ATOM 738 C C . SER A 1 93 ? -7.836 -0.230 -12.593 1.00 90.75 93 SER A C 1
ATOM 740 O O . SER A 1 93 ? -8.147 -0.904 -11.615 1.00 90.75 93 SER A O 1
ATOM 742 N N . ALA A 1 94 ? -7.112 -0.721 -13.602 1.00 92.88 94 ALA A N 1
ATOM 743 C CA . ALA A 1 94 ? -6.659 -2.108 -13.666 1.00 92.88 94 ALA A CA 1
ATOM 744 C C . ALA A 1 94 ? -5.625 -2.420 -12.573 1.00 92.88 94 ALA A C 1
ATOM 746 O O . ALA A 1 94 ? -5.705 -3.462 -11.926 1.00 92.88 94 ALA A O 1
ATOM 747 N N . TYR A 1 95 ? -4.687 -1.502 -12.309 1.00 93.56 95 TYR A N 1
ATOM 748 C CA . TYR A 1 95 ? -3.731 -1.656 -11.207 1.00 93.56 95 TYR A CA 1
ATOM 749 C C . TYR A 1 95 ? -4.418 -1.644 -9.837 1.00 93.56 95 TYR A C 1
ATOM 751 O O . TYR A 1 95 ? -4.097 -2.471 -8.984 1.00 93.56 95 TYR A O 1
ATOM 759 N N . LEU A 1 96 ? -5.378 -0.737 -9.620 1.00 93.00 96 LEU A N 1
ATOM 760 C CA . LEU A 1 96 ? -6.163 -0.697 -8.384 1.00 93.00 96 LEU A CA 1
ATOM 761 C C . LEU A 1 96 ? -6.963 -1.989 -8.199 1.00 93.00 96 LEU A C 1
ATOM 763 O O . LEU A 1 96 ? -6.966 -2.546 -7.104 1.00 93.00 96 LEU A O 1
ATOM 767 N N . GLN A 1 97 ? -7.587 -2.499 -9.262 1.00 93.81 97 GLN A N 1
ATOM 768 C CA . GLN A 1 97 ? -8.308 -3.767 -9.222 1.00 93.81 97 GLN A CA 1
ATOM 769 C C . GLN A 1 97 ? -7.382 -4.933 -8.852 1.00 93.81 97 GLN A C 1
ATOM 771 O O . GLN A 1 97 ? -7.710 -5.690 -7.942 1.00 93.81 97 GLN A O 1
ATOM 776 N N . ALA A 1 98 ? -6.197 -5.031 -9.460 1.00 93.75 98 ALA A N 1
ATOM 777 C CA . ALA A 1 98 ? -5.226 -6.071 -9.120 1.00 93.75 98 ALA A CA 1
ATOM 778 C C . ALA A 1 98 ? -4.794 -6.010 -7.640 1.00 93.75 98 ALA A C 1
ATOM 780 O O . ALA A 1 98 ? -4.696 -7.041 -6.973 1.00 93.75 98 ALA A O 1
ATOM 781 N N . ILE A 1 99 ? -4.603 -4.802 -7.090 1.00 93.50 99 ILE A N 1
ATOM 782 C CA . ILE A 1 99 ? -4.335 -4.602 -5.654 1.00 93.50 99 ILE A CA 1
ATOM 783 C C . ILE A 1 99 ? -5.528 -5.063 -4.797 1.00 93.50 99 ILE A C 1
ATOM 785 O O . ILE A 1 99 ? -5.325 -5.654 -3.735 1.00 93.50 99 ILE A O 1
ATOM 789 N N . LEU A 1 100 ? -6.768 -4.800 -5.228 1.00 92.81 100 LEU A N 1
ATOM 790 C CA . LEU A 1 100 ? -7.967 -5.221 -4.498 1.00 92.81 100 LEU A CA 1
ATOM 791 C C . LEU A 1 100 ? -8.202 -6.728 -4.540 1.00 92.81 100 LEU A C 1
ATOM 793 O O . LEU A 1 100 ? -8.745 -7.263 -3.574 1.00 92.81 100 LEU A O 1
ATOM 797 N N . GLU A 1 101 ? -7.834 -7.410 -5.619 1.00 92.56 101 GLU A N 1
ATOM 798 C CA . GLU A 1 101 ? -7.989 -8.859 -5.764 1.00 92.56 101 GLU A CA 1
ATOM 799 C C . GLU A 1 101 ? -6.939 -9.615 -4.937 1.00 92.56 101 GLU A C 1
ATOM 801 O O . GLU A 1 101 ? -7.270 -10.581 -4.243 1.00 92.56 101 GLU A O 1
ATOM 806 N N . ALA A 1 102 ? -5.708 -9.105 -4.890 1.00 91.44 102 ALA A N 1
ATOM 807 C CA . ALA A 1 102 ? -4.600 -9.687 -4.138 1.00 91.44 102 ALA A CA 1
ATOM 808 C C . ALA A 1 102 ? -4.827 -9.744 -2.609 1.00 91.44 102 ALA A C 1
ATOM 810 O O . ALA A 1 102 ? -5.564 -8.927 -2.044 1.00 91.44 102 ALA A O 1
ATOM 811 N N . PRO A 1 103 ? -4.215 -10.700 -1.885 1.00 89.50 103 PRO A N 1
ATOM 812 C CA . PRO A 1 103 ? -4.296 -10.754 -0.424 1.00 89.50 103 PRO A CA 1
ATOM 813 C C . PRO A 1 103 ? -3.653 -9.518 0.230 1.00 89.50 103 PRO A C 1
ATOM 815 O O . PRO A 1 103 ? -2.672 -8.969 -0.262 1.00 89.50 103 PRO A O 1
ATOM 818 N N . ILE A 1 104 ? -4.190 -9.077 1.374 1.00 90.44 104 ILE A N 1
ATOM 819 C CA . ILE A 1 104 ? -3.623 -7.928 2.095 1.00 90.44 104 ILE A CA 1
ATOM 820 C C . ILE A 1 104 ? -2.354 -8.332 2.843 1.00 90.44 104 ILE A C 1
ATOM 822 O O . ILE A 1 104 ? -2.403 -9.109 3.807 1.00 90.44 104 ILE A O 1
ATOM 826 N N . THR A 1 105 ? -1.239 -7.716 2.463 1.00 90.62 105 THR A N 1
ATOM 827 C CA . THR A 1 105 ? 0.064 -7.853 3.114 1.00 90.62 105 THR A CA 1
ATOM 828 C C . THR A 1 105 ? 0.444 -6.566 3.851 1.00 90.62 105 THR A C 1
ATOM 830 O O . THR A 1 105 ? -0.218 -5.535 3.742 1.00 90.62 105 THR A O 1
ATOM 833 N N . LEU A 1 106 ? 1.506 -6.609 4.665 1.00 89.94 106 LEU A N 1
ATOM 834 C CA . LEU A 1 106 ? 2.017 -5.389 5.307 1.00 89.94 106 LEU A CA 1
ATOM 835 C C . LEU A 1 106 ? 2.538 -4.397 4.256 1.00 89.94 106 LEU A C 1
ATOM 837 O O . LEU A 1 106 ? 2.307 -3.196 4.383 1.00 89.94 106 LEU A O 1
ATOM 841 N N . ASN A 1 107 ? 3.185 -4.918 3.213 1.00 92.19 107 ASN A N 1
ATOM 842 C CA . ASN A 1 107 ? 3.764 -4.126 2.137 1.00 92.19 107 ASN A CA 1
ATOM 843 C C . ASN A 1 107 ? 2.662 -3.447 1.315 1.00 92.19 107 ASN A C 1
ATOM 845 O O . ASN A 1 107 ? 2.793 -2.270 0.990 1.00 92.19 107 ASN A O 1
ATOM 849 N N . SER A 1 108 ? 1.549 -4.142 1.035 1.00 92.88 108 SER A N 1
ATOM 850 C CA . SER A 1 108 ? 0.433 -3.554 0.286 1.00 92.88 108 SER A CA 1
ATOM 851 C C . SER A 1 108 ? -0.215 -2.385 1.022 1.00 92.88 108 SER A C 1
ATOM 853 O O . SER A 1 108 ? -0.462 -1.346 0.411 1.00 92.88 108 SER A O 1
ATOM 855 N N . ILE A 1 109 ? -0.407 -2.500 2.341 1.00 92.69 109 ILE A N 1
ATOM 856 C CA . ILE A 1 109 ? -0.926 -1.403 3.171 1.00 92.69 109 ILE A CA 1
ATOM 857 C C . ILE A 1 109 ? 0.015 -0.198 3.109 1.00 92.69 109 ILE A C 1
ATOM 859 O O . ILE A 1 109 ? -0.444 0.925 2.920 1.00 92.69 109 ILE A O 1
ATOM 863 N N . GLU A 1 110 ? 1.325 -0.414 3.249 1.00 92.62 110 GLU A N 1
ATOM 864 C CA . GLU A 1 110 ? 2.305 0.675 3.248 1.00 92.62 110 GLU A CA 1
ATOM 865 C C . GLU A 1 110 ? 2.414 1.362 1.879 1.00 92.62 110 GLU A C 1
ATOM 867 O O . GLU A 1 110 ? 2.431 2.591 1.805 1.00 92.62 110 GLU A O 1
ATOM 872 N N . VAL A 1 111 ? 2.417 0.590 0.789 1.00 93.75 111 VAL A N 1
ATOM 873 C CA . VAL A 1 111 ? 2.482 1.128 -0.578 1.00 93.75 111 VAL A CA 1
ATOM 874 C C . VAL A 1 111 ? 1.226 1.920 -0.930 1.00 93.75 111 VAL A C 1
ATOM 876 O O . VAL A 1 111 ? 1.336 3.035 -1.446 1.00 93.75 111 VAL A O 1
ATOM 879 N N . VAL A 1 112 ? 0.038 1.401 -0.605 1.00 93.50 112 VAL A N 1
ATOM 880 C CA . VAL A 1 112 ? -1.222 2.131 -0.817 1.00 93.50 112 VAL A CA 1
ATOM 881 C C . VAL A 1 112 ? -1.261 3.389 0.050 1.00 93.50 112 VAL A C 1
ATOM 883 O O . VAL A 1 112 ? -1.591 4.463 -0.447 1.00 93.50 112 VAL A O 1
ATOM 886 N N . HIS A 1 113 ? -0.856 3.307 1.320 1.00 92.56 113 HIS A N 1
ATOM 887 C CA . HIS A 1 113 ? -0.773 4.473 2.204 1.00 92.56 113 HIS A CA 1
ATOM 888 C C . HIS A 1 113 ? 0.133 5.571 1.645 1.00 92.56 113 HIS A C 1
ATOM 890 O O . HIS A 1 113 ? -0.266 6.736 1.602 1.00 92.56 113 HIS A O 1
ATOM 896 N N . HIS A 1 114 ? 1.320 5.198 1.167 1.00 92.69 114 HIS A N 1
ATOM 897 C CA . HIS A 1 114 ? 2.264 6.116 0.540 1.00 92.69 114 HIS A CA 1
ATOM 898 C C . HIS A 1 114 ? 1.690 6.751 -0.731 1.00 92.69 114 HIS A C 1
ATOM 900 O O . HIS A 1 114 ? 1.799 7.964 -0.916 1.00 92.69 114 HIS A O 1
ATOM 906 N N . ALA A 1 115 ? 1.031 5.965 -1.590 1.00 90.62 115 ALA A N 1
ATOM 907 C CA . ALA A 1 115 ? 0.393 6.485 -2.796 1.00 90.62 115 ALA A CA 1
ATOM 908 C C . ALA A 1 115 ? -0.673 7.544 -2.466 1.00 90.62 115 ALA A C 1
ATOM 910 O O . ALA A 1 115 ? -0.682 8.612 -3.083 1.00 90.62 115 ALA A O 1
ATOM 911 N N . LEU A 1 116 ? -1.509 7.291 -1.454 1.00 90.81 116 LEU A N 1
ATOM 912 C CA . LEU A 1 116 ? -2.551 8.219 -1.005 1.00 90.81 116 LEU A CA 1
ATOM 913 C C . LEU A 1 116 ? -1.970 9.511 -0.415 1.00 90.81 116 LEU A C 1
ATOM 915 O O . LEU A 1 116 ? -2.426 10.600 -0.758 1.00 90.81 116 LEU A O 1
ATOM 919 N N . ILE A 1 117 ? -0.937 9.417 0.432 1.00 88.81 117 ILE A N 1
ATOM 920 C CA . ILE A 1 117 ? -0.285 10.604 1.016 1.00 88.81 117 ILE A CA 1
ATOM 921 C C . ILE A 1 117 ? 0.366 11.477 -0.062 1.00 88.81 117 ILE A C 1
ATOM 923 O O . ILE A 1 117 ? 0.319 12.701 0.042 1.00 88.81 117 ILE A O 1
ATOM 927 N N . ASN A 1 118 ? 0.936 10.871 -1.105 1.00 86.81 118 ASN A N 1
ATOM 928 C CA . ASN A 1 118 ? 1.563 11.595 -2.215 1.00 86.81 118 ASN A CA 1
ATOM 929 C C . ASN A 1 118 ? 0.557 12.186 -3.220 1.00 86.81 118 ASN A C 1
ATOM 931 O O . ASN A 1 118 ? 0.947 12.611 -4.309 1.00 86.81 118 ASN A O 1
ATOM 935 N N . GLY A 1 119 ? -0.732 12.222 -2.872 1.00 83.19 119 GLY A N 1
ATOM 936 C CA . GLY A 1 119 ? -1.766 12.880 -3.666 1.00 83.19 119 GLY A CA 1
ATOM 937 C C . GLY A 1 119 ? -2.282 12.048 -4.837 1.00 83.19 119 GLY A C 1
ATOM 938 O O . GLY A 1 119 ? -2.857 12.610 -5.769 1.00 83.19 119 GLY A O 1
ATOM 939 N N . THR A 1 120 ? -2.088 10.725 -4.815 1.00 86.31 120 THR A N 1
ATOM 940 C CA . THR A 1 120 ? -2.730 9.841 -5.797 1.00 86.31 120 THR A CA 1
ATOM 941 C C . THR A 1 120 ? -4.233 9.837 -5.550 1.00 86.31 120 THR A C 1
ATOM 943 O O . THR A 1 120 ? -4.690 9.444 -4.477 1.00 86.31 120 THR A O 1
ATOM 946 N N . GLN A 1 121 ? -4.998 10.276 -6.548 1.00 82.50 121 GLN A N 1
ATOM 947 C CA . GLN A 1 121 ? -6.453 10.289 -6.481 1.00 82.50 121 GLN A CA 1
ATOM 948 C C . GLN A 1 121 ? -6.987 8.890 -6.777 1.00 82.50 121 GLN A C 1
ATOM 950 O O . GLN A 1 121 ? -6.691 8.311 -7.820 1.00 82.50 121 GLN A O 1
ATOM 955 N N . VAL A 1 122 ? -7.782 8.352 -5.859 1.00 87.06 122 VAL A N 1
ATOM 956 C CA . VAL A 1 122 ? -8.464 7.062 -6.008 1.00 87.06 122 VAL A CA 1
ATOM 957 C C . VAL A 1 122 ? -9.950 7.238 -5.713 1.00 87.06 122 VAL A C 1
ATOM 959 O O . VAL A 1 122 ? -10.350 8.197 -5.048 1.00 87.06 122 VAL A O 1
ATOM 962 N N . SER A 1 123 ? -10.785 6.321 -6.199 1.00 90.00 123 SER A N 1
ATOM 963 C CA . SER A 1 123 ? -12.216 6.364 -5.901 1.00 90.00 123 SER A CA 1
ATOM 964 C C . SER A 1 123 ? -12.488 6.079 -4.419 1.00 90.00 123 SER A C 1
ATOM 966 O O . SER A 1 123 ? -11.766 5.329 -3.757 1.00 90.00 123 SER A O 1
ATOM 968 N N . GLN A 1 124 ? -13.577 6.649 -3.898 1.00 87.56 124 GLN A N 1
ATOM 969 C CA . GLN A 1 124 ? -14.043 6.355 -2.538 1.00 87.56 124 GLN A CA 1
ATOM 970 C C . GLN A 1 124 ? -14.439 4.881 -2.375 1.00 87.56 124 GLN A C 1
ATOM 972 O O . GLN A 1 124 ? -14.220 4.301 -1.317 1.00 87.56 124 GLN A O 1
ATOM 977 N N . GLU A 1 125 ? -14.951 4.253 -3.436 1.00 90.12 125 GLU A N 1
ATOM 978 C CA . GLU A 1 125 ? -15.278 2.824 -3.454 1.00 90.12 125 GLU A CA 1
ATOM 979 C C . GLU A 1 125 ? -14.034 1.948 -3.243 1.00 90.12 125 GLU A C 1
ATOM 981 O O . GLU A 1 125 ? -14.055 1.041 -2.411 1.00 90.12 125 GLU A O 1
ATOM 986 N N . PHE A 1 126 ? -12.925 2.269 -3.924 1.00 92.50 126 PHE A N 1
ATOM 987 C CA . PHE A 1 126 ? -11.651 1.579 -3.721 1.00 92.50 126 PHE A CA 1
ATOM 988 C C . PHE A 1 126 ? -11.175 1.717 -2.271 1.00 92.50 126 PHE A C 1
ATOM 990 O O . PHE A 1 126 ? -10.804 0.720 -1.653 1.00 92.50 126 PHE A O 1
ATOM 997 N N . LEU A 1 127 ? -11.210 2.936 -1.715 1.00 91.06 127 LEU A N 1
ATOM 998 C CA . LEU A 1 127 ? -10.796 3.187 -0.331 1.00 91.06 127 LEU A CA 1
ATOM 999 C C . LEU A 1 127 ? -11.636 2.392 0.661 1.00 91.06 127 LEU A C 1
ATOM 1001 O O . LEU A 1 127 ? -11.072 1.732 1.532 1.00 91.06 127 LEU A O 1
ATOM 1005 N N . HIS A 1 128 ? -12.960 2.423 0.503 1.00 90.75 128 HIS A N 1
ATOM 1006 C CA . HIS A 1 128 ? -13.871 1.707 1.382 1.00 90.75 128 HIS A CA 1
ATOM 1007 C C . HIS A 1 128 ? -13.571 0.207 1.363 1.00 90.75 128 HIS A C 1
ATOM 1009 O O . HIS A 1 128 ? -13.282 -0.385 2.403 1.00 90.75 128 HIS A O 1
ATOM 1015 N N . TYR A 1 129 ? -13.508 -0.389 0.169 1.00 92.06 129 TYR A N 1
ATOM 1016 C CA . TYR A 1 129 ? -13.228 -1.813 0.030 1.00 92.06 129 TYR A CA 1
ATOM 1017 C C . TYR A 1 129 ? -11.840 -2.192 0.570 1.00 92.06 129 TYR A C 1
ATOM 1019 O O . TYR A 1 129 ? -11.702 -3.186 1.287 1.00 92.06 129 TYR A O 1
ATOM 1027 N N . PHE A 1 130 ? -10.808 -1.388 0.293 1.00 92.81 130 PHE A N 1
ATOM 1028 C CA . PHE A 1 130 ? -9.446 -1.648 0.761 1.00 92.81 130 PHE A CA 1
ATOM 1029 C C . PHE A 1 130 ? -9.316 -1.537 2.287 1.00 92.81 130 PHE A C 1
ATOM 1031 O O . PHE A 1 130 ? -8.656 -2.378 2.906 1.00 92.81 130 PHE A O 1
ATOM 1038 N N . ILE A 1 131 ? -9.959 -0.546 2.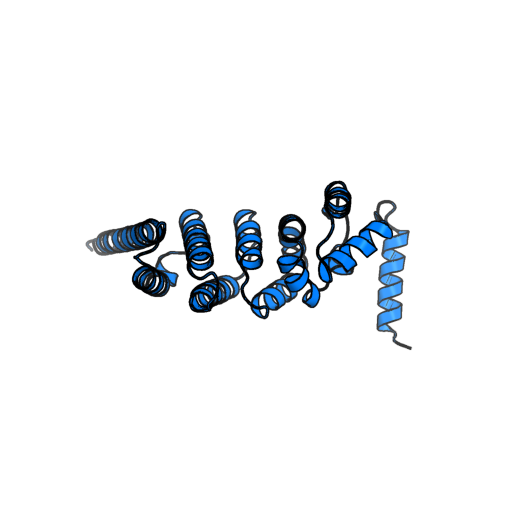916 1.00 90.81 131 ILE A N 1
ATOM 1039 C CA . ILE A 1 131 ? -9.973 -0.378 4.378 1.00 90.81 131 ILE A CA 1
ATOM 1040 C C . ILE A 1 131 ? -10.687 -1.559 5.033 1.00 90.81 131 ILE A C 1
ATOM 1042 O O . ILE A 1 131 ? -10.103 -2.212 5.902 1.00 90.81 131 ILE A O 1
ATOM 1046 N N . SER A 1 132 ? -11.900 -1.896 4.588 1.00 90.12 132 SER A N 1
ATOM 1047 C CA . SER A 1 132 ? -12.658 -3.008 5.168 1.00 90.12 132 SER A CA 1
ATOM 1048 C C . SER A 1 132 ? -11.933 -4.345 4.963 1.00 90.12 132 SER A C 1
ATOM 1050 O O . SER A 1 132 ? -11.867 -5.158 5.889 1.00 90.12 132 SER A O 1
ATOM 1052 N N . LYS A 1 133 ? -11.304 -4.570 3.796 1.00 91.19 133 LYS A N 1
ATOM 1053 C CA . LYS A 1 133 ? -10.465 -5.756 3.544 1.00 91.19 133 LYS A CA 1
ATOM 1054 C C . LYS A 1 133 ? -9.233 -5.779 4.456 1.00 91.19 133 LYS A C 1
ATOM 1056 O O . LYS A 1 133 ? -8.911 -6.827 5.014 1.00 91.19 133 LYS A O 1
ATOM 1061 N N . SER A 1 134 ? -8.582 -4.636 4.676 1.00 90.12 134 SER A N 1
ATOM 1062 C CA . SER A 1 134 ? -7.427 -4.514 5.577 1.00 90.12 134 SER A CA 1
ATOM 1063 C C . SER A 1 134 ? -7.787 -4.828 7.030 1.00 90.12 134 SER A C 1
ATOM 1065 O O . SER A 1 134 ? -7.075 -5.597 7.680 1.00 90.12 134 SER A O 1
ATOM 1067 N N . ILE A 1 135 ? -8.920 -4.311 7.518 1.00 87.69 135 ILE A N 1
ATOM 1068 C CA . ILE A 1 135 ? -9.449 -4.598 8.859 1.00 87.69 135 ILE A CA 1
ATOM 1069 C C . ILE A 1 135 ? -9.752 -6.093 9.011 1.00 87.69 135 ILE A C 1
ATOM 1071 O O . ILE A 1 135 ? -9.238 -6.715 9.937 1.00 87.69 135 ILE A O 1
ATOM 1075 N N . ARG A 1 136 ? -10.500 -6.702 8.080 1.00 86.75 136 ARG A N 1
ATOM 1076 C CA . ARG A 1 136 ? -10.820 -8.147 8.118 1.00 86.75 136 ARG A CA 1
ATOM 1077 C C . ARG A 1 136 ? -9.570 -9.019 8.099 1.00 86.75 136 ARG A C 1
ATOM 1079 O O . ARG A 1 136 ? -9.475 -10.004 8.821 1.00 86.75 136 ARG A O 1
ATOM 1086 N N . SER A 1 137 ? -8.567 -8.619 7.322 1.00 85.69 137 SER A N 1
ATOM 1087 C CA . SER A 1 137 ? -7.308 -9.355 7.223 1.00 85.69 137 SER A CA 1
ATOM 1088 C C . SER A 1 137 ? -6.492 -9.363 8.529 1.00 85.69 137 SER A C 1
ATOM 1090 O O . SER A 1 137 ? -5.495 -10.082 8.621 1.00 85.69 137 SER A O 1
ATOM 1092 N N . CYS A 1 138 ? -6.871 -8.566 9.537 1.00 82.12 138 CYS A N 1
ATOM 1093 C CA . CYS A 1 138 ? -6.254 -8.586 10.863 1.00 82.12 138 CYS A CA 1
ATOM 1094 C C . CYS A 1 138 ? -6.638 -9.822 11.683 1.00 82.12 138 CYS A C 1
ATOM 1096 O O . CYS A 1 138 ? -5.902 -10.171 12.603 1.00 82.12 138 CYS A O 1
ATOM 1098 N N . ASP A 1 139 ? -7.735 -10.504 11.351 1.00 74.50 139 ASP A N 1
ATOM 1099 C CA . ASP A 1 139 ? -8.191 -11.682 12.097 1.00 74.50 139 ASP A CA 1
ATOM 1100 C C . ASP A 1 139 ? -7.362 -12.946 11.780 1.00 74.50 139 ASP A C 1
ATOM 1102 O O . ASP A 1 139 ? -7.381 -13.926 12.531 1.00 74.50 139 ASP A O 1
ATOM 1106 N N . GLU A 1 140 ? -6.559 -12.906 10.714 1.00 69.38 140 GLU A N 1
ATOM 1107 C CA . GLU A 1 140 ? -5.703 -14.002 10.262 1.00 69.38 140 GLU A CA 1
ATOM 1108 C C . GLU A 1 140 ? -4.405 -14.107 11.094 1.00 69.38 140 GLU A C 1
ATOM 1110 O O . GLU A 1 140 ? -3.645 -13.148 11.266 1.00 69.38 140 GLU A O 1
ATOM 1115 N N . LYS A 1 141 ? -4.109 -15.305 11.619 1.00 54.59 141 LYS A N 1
ATOM 1116 C CA . LYS A 1 141 ? -2.812 -15.645 12.244 1.00 54.59 141 LYS A CA 1
ATOM 1117 C C . LYS A 1 141 ? -1.864 -16.167 11.152 1.00 54.59 141 LYS A C 1
ATOM 1119 O O . LYS A 1 141 ? -2.348 -16.930 10.321 1.00 54.59 141 LYS A O 1
ATOM 1124 N N . PRO A 1 142 ? -0.544 -15.863 11.148 1.00 51.84 142 PRO A N 1
ATOM 1125 C CA . PRO A 1 142 ? 0.317 -15.310 12.206 1.00 51.84 142 PRO A CA 1
ATOM 1126 C C . PRO A 1 142 ? 0.727 -13.831 11.982 1.00 51.84 142 PRO A C 1
ATOM 1128 O O . PRO A 1 142 ? 0.667 -13.325 10.872 1.00 51.84 142 PRO A O 1
ATOM 1131 N N . LYS A 1 143 ? 1.226 -13.144 13.029 1.00 62.25 143 LYS A N 1
ATOM 1132 C CA . LYS A 1 143 ? 1.615 -11.699 13.059 1.00 62.25 143 LYS A CA 1
ATOM 1133 C C . LYS A 1 143 ? 0.469 -10.679 13.230 1.00 62.25 143 LYS A C 1
ATOM 1135 O O . LYS A 1 143 ? 0.628 -9.509 12.872 1.00 62.25 143 LYS A O 1
ATOM 1140 N N . ARG A 1 144 ? -0.626 -11.093 13.880 1.00 70.50 144 ARG A N 1
ATOM 1141 C CA . ARG A 1 144 ? -1.801 -10.264 14.211 1.00 70.50 144 ARG A CA 1
ATOM 1142 C C . ARG A 1 144 ? -1.443 -8.886 14.775 1.00 70.50 144 ARG A C 1
ATOM 1144 O O . ARG A 1 144 ? -1.835 -7.874 14.214 1.00 70.50 144 ARG A O 1
ATOM 1151 N N . ASP A 1 145 ? -0.627 -8.822 15.823 1.00 80.06 145 ASP A N 1
ATOM 1152 C CA . ASP A 1 145 ? -0.396 -7.562 16.544 1.00 80.06 145 ASP A CA 1
ATOM 1153 C C . ASP A 1 145 ? 0.372 -6.514 15.722 1.00 80.06 145 ASP A C 1
ATOM 1155 O O . ASP A 1 145 ? 0.134 -5.315 15.867 1.00 80.06 145 ASP A O 1
ATOM 1159 N N . ARG A 1 146 ? 1.289 -6.945 14.841 1.00 83.38 146 ARG A N 1
ATOM 1160 C CA . ARG A 1 146 ? 2.011 -6.032 13.937 1.00 83.38 146 ARG A CA 1
ATOM 1161 C C . ARG A 1 146 ? 1.084 -5.517 12.840 1.00 83.38 146 ARG A C 1
ATOM 1163 O O . ARG A 1 146 ? 1.104 -4.323 12.558 1.00 83.38 146 ARG A O 1
ATOM 1170 N N . LYS A 1 147 ? 0.267 -6.403 12.263 1.00 83.94 147 LYS A N 1
ATOM 1171 C CA . LYS A 1 147 ? -0.703 -6.063 11.217 1.00 83.94 147 LYS A CA 1
ATOM 1172 C C . LYS A 1 147 ? -1.777 -5.115 11.744 1.00 83.94 147 LYS A C 1
ATOM 1174 O O . LYS A 1 147 ? -1.978 -4.058 11.164 1.00 83.94 147 LYS A O 1
ATOM 1179 N N . VAL A 1 148 ? -2.344 -5.414 12.910 1.00 85.94 148 VAL A N 1
ATOM 1180 C CA . VAL A 1 148 ? -3.329 -4.568 13.597 1.00 85.94 148 VAL A CA 1
ATOM 1181 C C . VAL A 1 148 ? -2.773 -3.172 13.879 1.00 85.94 148 VAL A C 1
ATOM 1183 O O . VAL A 1 148 ? -3.432 -2.182 13.579 1.00 85.94 148 VAL A O 1
ATOM 1186 N N . LYS A 1 149 ? -1.543 -3.063 14.401 1.00 87.25 149 LYS A N 1
ATOM 1187 C CA . LYS A 1 149 ? -0.905 -1.753 14.629 1.00 87.25 149 LYS A CA 1
ATOM 1188 C C . LYS A 1 149 ? -0.670 -0.983 13.330 1.00 87.25 149 LYS A C 1
ATOM 1190 O O . LYS A 1 149 ? -0.820 0.236 13.327 1.00 87.25 149 LYS A O 1
ATOM 1195 N N . LEU A 1 150 ? -0.293 -1.669 12.249 1.00 88.31 150 LEU A N 1
ATOM 1196 C CA . LEU A 1 150 ? -0.099 -1.035 10.945 1.00 88.31 150 LEU A CA 1
ATOM 1197 C C . LEU A 1 150 ? -1.430 -0.530 10.376 1.00 88.31 150 LEU A C 1
ATOM 1199 O O . LEU A 1 150 ? -1.505 0.631 9.995 1.00 88.31 150 LEU A O 1
ATOM 1203 N N . VAL A 1 151 ? -2.482 -1.355 10.398 1.00 88.94 151 VAL A N 1
ATOM 1204 C CA . VAL A 1 151 ? -3.833 -0.974 9.951 1.00 88.94 151 VAL A CA 1
ATOM 1205 C C . VAL A 1 151 ? -4.378 0.185 10.783 1.00 88.94 151 VAL A C 1
ATOM 1207 O O . VAL A 1 151 ? -4.908 1.139 10.224 1.00 88.94 151 VAL A O 1
ATOM 1210 N N . ALA A 1 152 ? -4.179 0.169 12.103 1.00 89.25 152 ALA A N 1
ATOM 1211 C CA . ALA A 1 152 ? -4.595 1.272 12.962 1.00 89.25 152 ALA A CA 1
ATOM 1212 C C . ALA A 1 152 ? -3.886 2.587 12.604 1.00 89.25 152 ALA A C 1
ATOM 1214 O O . ALA A 1 152 ? -4.542 3.614 12.457 1.00 89.25 152 ALA A O 1
ATOM 1215 N N . ARG A 1 153 ? -2.560 2.554 12.400 1.00 89.25 153 ARG A N 1
ATOM 1216 C CA . ARG A 1 153 ? -1.788 3.730 11.960 1.00 89.25 153 ARG A CA 1
ATOM 1217 C C . ARG A 1 153 ? -2.182 4.203 10.565 1.00 89.25 153 ARG A C 1
ATOM 1219 O O . ARG A 1 153 ? -2.218 5.406 10.327 1.00 89.25 153 ARG A O 1
ATOM 1226 N N . PHE A 1 154 ? -2.454 3.267 9.661 1.00 90.88 154 PHE A N 1
ATOM 1227 C CA . PHE A 1 154 ? -2.925 3.550 8.313 1.00 90.88 154 PHE A CA 1
ATOM 1228 C C . PHE A 1 154 ? -4.239 4.332 8.368 1.00 90.88 154 PHE A C 1
ATOM 1230 O O . PHE A 1 154 ? -4.281 5.471 7.912 1.00 90.88 154 PHE A O 1
ATOM 1237 N N . VAL A 1 155 ? -5.262 3.782 9.028 1.00 90.19 155 VAL A N 1
ATOM 1238 C CA . VAL A 1 155 ? -6.573 4.430 9.185 1.00 90.19 155 VAL A CA 1
ATOM 1239 C C . VAL A 1 155 ? -6.446 5.774 9.903 1.00 90.19 155 VAL A C 1
ATOM 1241 O O . VAL A 1 155 ? -6.978 6.769 9.418 1.00 90.19 155 VAL A O 1
ATOM 1244 N N . GLN A 1 156 ? -5.694 5.834 11.008 1.00 88.50 156 GLN A N 1
ATOM 1245 C CA . GLN A 1 156 ? -5.452 7.079 11.740 1.00 88.50 156 GLN A CA 1
ATOM 1246 C C . GLN A 1 156 ? -4.882 8.162 10.818 1.00 88.50 156 GLN A C 1
ATOM 1248 O O . GLN A 1 156 ? -5.403 9.273 10.770 1.00 88.50 156 GLN A O 1
ATOM 1253 N N . SER A 1 157 ? -3.857 7.825 10.032 1.00 90.81 157 SER A N 1
ATOM 1254 C CA . SER A 1 157 ? -3.242 8.776 9.112 1.00 90.81 157 SER A CA 1
ATOM 1255 C C . SER A 1 157 ? -4.175 9.208 7.980 1.00 90.81 157 SER A C 1
ATOM 1257 O O . SER A 1 157 ? -4.006 10.325 7.491 1.00 90.81 157 SER A O 1
ATOM 1259 N N . LEU A 1 158 ? -5.100 8.358 7.520 1.00 89.81 158 LEU A N 1
ATOM 1260 C CA . LEU A 1 158 ? -6.080 8.753 6.504 1.00 89.81 158 LEU A CA 1
ATOM 1261 C C . LEU A 1 158 ? -7.091 9.758 7.067 1.00 89.81 158 LEU A C 1
ATOM 1263 O O . LEU A 1 158 ? -7.427 10.723 6.381 1.00 89.81 158 LEU A O 1
ATOM 1267 N N . VAL A 1 159 ? -7.532 9.560 8.314 1.00 88.81 159 VAL A N 1
ATOM 1268 C CA . VAL A 1 159 ? -8.443 10.482 9.011 1.00 88.81 159 VAL A CA 1
ATOM 1269 C C . VAL A 1 159 ? -7.750 11.816 9.297 1.00 88.81 159 VAL A C 1
ATOM 1271 O O . VAL A 1 159 ? -8.272 12.863 8.932 1.00 88.81 159 VAL A O 1
ATOM 1274 N N . GLU A 1 160 ? -6.546 11.801 9.878 1.00 88.38 160 GLU A N 1
ATOM 1275 C CA . GLU A 1 160 ? -5.795 13.024 10.223 1.00 88.38 160 GLU A CA 1
ATOM 1276 C C . GLU A 1 160 ? -5.475 13.899 9.001 1.00 88.38 160 GLU A C 1
ATOM 1278 O O . GLU A 1 160 ? -5.383 15.121 9.113 1.00 88.38 160 GLU A O 1
ATOM 1283 N N . ARG A 1 161 ? -5.320 13.285 7.822 1.00 87.81 161 ARG A N 1
ATOM 1284 C CA . ARG A 1 161 ? -5.053 13.985 6.556 1.00 87.81 161 ARG A CA 1
ATOM 1285 C C . ARG A 1 161 ? -6.318 14.339 5.771 1.00 87.81 161 ARG A C 1
ATOM 1287 O O . ARG A 1 161 ? -6.193 14.873 4.674 1.00 87.81 161 ARG A O 1
ATOM 1294 N N . ASN A 1 162 ? -7.508 14.067 6.311 1.00 86.19 162 ASN A N 1
ATOM 1295 C CA . ASN A 1 162 ? -8.801 14.261 5.645 1.00 86.19 162 ASN A CA 1
ATOM 1296 C C . ASN A 1 162 ? -8.923 13.521 4.295 1.00 86.19 162 ASN A C 1
ATOM 1298 O O . ASN A 1 162 ? -9.610 13.988 3.390 1.00 86.19 162 ASN A O 1
ATOM 1302 N N . ILE A 1 163 ? -8.260 12.366 4.151 1.00 87.06 163 ILE A N 1
ATOM 1303 C CA . ILE A 1 163 ? -8.395 11.495 2.967 1.00 87.06 163 ILE A CA 1
ATOM 1304 C C . ILE A 1 163 ? -9.710 10.709 3.045 1.00 87.06 163 ILE A C 1
ATOM 1306 O O . ILE A 1 163 ? -10.377 10.499 2.033 1.00 87.06 163 ILE A O 1
ATOM 1310 N N . ILE A 1 164 ? -10.093 10.305 4.260 1.00 87.00 164 ILE A N 1
ATOM 1311 C CA . ILE A 1 164 ? -11.396 9.707 4.566 1.00 87.00 164 ILE A CA 1
ATOM 1312 C C . ILE A 1 164 ? -12.111 10.541 5.627 1.00 87.00 164 ILE A C 1
ATOM 1314 O O . ILE A 1 164 ? -11.475 11.086 6.531 1.00 87.00 164 ILE A O 1
ATOM 1318 N N . ALA A 1 165 ? -13.438 10.616 5.548 1.00 85.25 165 ALA A N 1
ATOM 1319 C CA . ALA A 1 165 ? -14.237 11.284 6.564 1.00 85.25 165 ALA A CA 1
ATOM 1320 C C . ALA A 1 165 ? -14.597 10.299 7.686 1.00 85.25 165 ALA A C 1
ATOM 1322 O O . ALA A 1 165 ? -15.197 9.255 7.441 1.00 85.25 165 ALA A O 1
ATOM 1323 N N . MET A 1 166 ? -14.281 10.653 8.937 1.00 82.69 166 MET A N 1
ATOM 1324 C CA . MET A 1 166 ? -14.508 9.786 10.105 1.00 82.69 166 MET A CA 1
ATOM 1325 C C . MET A 1 166 ? -15.963 9.297 10.223 1.00 82.69 166 MET A C 1
ATOM 1327 O O . MET A 1 166 ? -16.201 8.165 10.638 1.00 82.69 166 MET A O 1
ATOM 1331 N N . LYS A 1 167 ? -16.933 10.130 9.824 1.00 82.75 167 LYS A N 1
ATOM 1332 C CA . LYS A 1 167 ? -18.371 9.817 9.848 1.00 82.75 167 LYS A CA 1
ATOM 1333 C C . LYS A 1 167 ? -18.736 8.551 9.064 1.00 82.75 167 LYS A C 1
ATOM 1335 O O . LYS A 1 167 ? -19.586 7.793 9.518 1.00 82.75 167 LYS A O 1
ATOM 1340 N N . ASP A 1 168 ? -18.064 8.300 7.942 1.00 84.81 168 ASP A N 1
ATOM 1341 C CA . ASP A 1 168 ? -18.422 7.217 7.022 1.00 84.81 168 ASP A CA 1
ATOM 1342 C C . ASP A 1 168 ? -17.855 5.870 7.505 1.00 84.81 168 ASP A C 1
ATOM 1344 O O . ASP A 1 168 ? -18.345 4.811 7.128 1.00 84.81 168 ASP A O 1
ATOM 1348 N N . TYR A 1 169 ? -16.854 5.909 8.394 1.00 85.00 169 TYR A N 1
ATOM 1349 C CA . TYR A 1 169 ? -16.125 4.736 8.888 1.00 85.00 169 TYR A CA 1
ATOM 1350 C C . TYR A 1 169 ? -16.254 4.530 10.406 1.00 85.00 169 TYR A C 1
ATOM 1352 O O . TYR A 1 169 ? -15.638 3.619 10.958 1.00 85.00 169 TYR A O 1
ATOM 1360 N N . PHE A 1 170 ? -17.042 5.356 11.106 1.00 83.25 170 PHE A N 1
ATOM 1361 C CA . PHE A 1 170 ? -17.088 5.381 12.573 1.00 83.25 170 PHE A CA 1
ATOM 1362 C C . PHE A 1 170 ? -17.410 4.020 13.192 1.00 83.25 170 PHE A C 1
ATOM 1364 O O . PHE A 1 170 ? -16.677 3.563 14.067 1.00 83.25 170 PHE A O 1
ATOM 1371 N N . ILE A 1 171 ? -18.460 3.353 12.708 1.00 84.31 171 ILE A N 1
ATOM 1372 C CA . ILE A 1 171 ? -18.912 2.066 13.254 1.00 84.31 171 ILE A CA 1
ATOM 1373 C C . ILE A 1 171 ? -17.837 0.986 13.058 1.00 84.31 171 ILE A C 1
ATOM 1375 O O . ILE A 1 171 ? -17.514 0.262 14.000 1.00 84.31 171 ILE A O 1
ATOM 1379 N N . GLU A 1 172 ? -17.237 0.906 11.865 1.00 85.56 172 GLU A N 1
ATOM 1380 C CA . GLU A 1 172 ? -16.193 -0.080 11.555 1.00 85.56 172 GLU A CA 1
ATOM 1381 C C . GLU A 1 172 ? -14.921 0.156 12.379 1.00 85.56 172 GLU A C 1
ATOM 1383 O O . GLU A 1 172 ? -14.375 -0.779 12.968 1.00 85.56 172 GLU A O 1
ATOM 1388 N N . ILE A 1 173 ? -14.475 1.413 12.479 1.00 85.56 173 ILE A N 1
ATOM 1389 C CA . ILE A 1 173 ? -13.283 1.791 13.249 1.00 85.56 173 ILE A CA 1
ATOM 1390 C C . ILE A 1 173 ? -13.513 1.560 14.744 1.00 85.56 173 ILE A C 1
ATOM 1392 O O . ILE A 1 173 ? -12.622 1.060 15.433 1.00 85.56 173 ILE A O 1
ATOM 1396 N N . GLN A 1 174 ? -14.699 1.885 15.263 1.00 84.56 174 GLN A N 1
ATOM 1397 C CA . GLN A 1 174 ? -15.043 1.644 16.661 1.00 84.56 174 GLN A CA 1
ATOM 1398 C C . GLN A 1 174 ? -15.032 0.145 16.977 1.00 84.56 174 GLN A C 1
ATOM 1400 O O . GLN A 1 174 ? -14.385 -0.262 17.945 1.00 84.56 174 GLN A O 1
ATOM 1405 N N . ALA A 1 175 ? -15.690 -0.676 16.154 1.00 86.31 175 ALA A N 1
ATOM 1406 C CA . ALA A 1 175 ? -15.716 -2.128 16.320 1.00 86.31 175 ALA A CA 1
ATOM 1407 C C . ALA A 1 175 ? -14.301 -2.731 16.271 1.00 86.31 175 ALA A C 1
ATOM 1409 O O . ALA A 1 175 ? -13.932 -3.522 17.144 1.00 86.31 175 ALA A O 1
ATOM 1410 N N . PHE A 1 176 ? -13.477 -2.293 15.313 1.00 86.38 176 PHE A N 1
ATOM 1411 C CA . PHE A 1 176 ? -12.072 -2.682 15.212 1.00 86.38 176 PHE A CA 1
ATOM 1412 C C . PHE A 1 176 ? -11.284 -2.313 16.476 1.00 86.38 176 PHE A C 1
ATOM 1414 O O . PHE A 1 176 ? -10.625 -3.162 17.077 1.00 86.38 176 PHE A O 1
ATOM 1421 N N . CYS A 1 177 ? -11.387 -1.066 16.936 1.00 86.25 177 CYS A N 1
ATOM 1422 C CA . CYS A 1 177 ? -10.685 -0.614 18.132 1.00 86.25 177 CYS A CA 1
ATOM 1423 C C . CYS A 1 177 ? -11.099 -1.403 19.382 1.00 86.25 177 CYS A C 1
ATOM 1425 O O . CYS A 1 177 ? -10.233 -1.793 20.165 1.00 86.25 177 CYS A O 1
ATOM 1427 N N . VAL A 1 178 ? -12.393 -1.689 19.561 1.00 84.62 178 VAL A N 1
ATOM 1428 C CA . VAL A 1 178 ? -12.896 -2.485 20.694 1.00 84.62 178 VAL A CA 1
ATOM 1429 C C . VAL A 1 178 ? -12.322 -3.904 20.676 1.00 84.62 178 VAL A C 1
ATOM 1431 O O . VAL A 1 178 ? -11.872 -4.390 21.716 1.00 84.62 178 VAL A O 1
ATOM 1434 N N . GLY A 1 179 ? -12.248 -4.541 19.503 1.00 82.69 179 GLY A N 1
ATOM 1435 C CA . GLY A 1 179 ? -11.659 -5.876 19.347 1.00 82.69 179 GLY A CA 1
ATOM 1436 C C . GLY A 1 179 ? -10.167 -5.952 19.699 1.00 82.69 179 GLY A C 1
ATOM 1437 O O . GLY A 1 179 ? -9.678 -7.001 20.126 1.00 82.69 179 GLY A O 1
ATOM 1438 N N . TYR A 1 180 ? -9.445 -4.833 19.586 1.00 82.62 180 TYR A N 1
ATOM 1439 C CA . TYR A 1 180 ? -7.988 -4.776 19.720 1.00 82.62 180 TYR A CA 1
ATOM 1440 C C . TYR A 1 180 ? -7.480 -3.823 20.818 1.00 82.62 180 TYR A C 1
ATOM 1442 O O . TYR A 1 180 ? -6.278 -3.568 20.893 1.00 82.62 180 TYR A O 1
ATOM 1450 N N . MET A 1 181 ? -8.346 -3.363 21.732 1.00 78.44 181 MET A N 1
ATOM 1451 C CA . MET A 1 181 ? -8.030 -2.383 22.794 1.00 78.44 181 MET A CA 1
ATOM 1452 C C . MET A 1 181 ? -6.790 -2.708 23.640 1.00 78.44 181 MET A C 1
ATOM 1454 O O . MET A 1 181 ? -6.134 -1.805 24.152 1.00 78.44 181 MET A O 1
ATOM 1458 N N . LYS A 1 182 ? -6.440 -3.990 23.789 1.00 77.94 182 LYS A N 1
ATOM 1459 C CA . LYS A 1 182 ? -5.261 -4.425 24.558 1.00 77.94 182 LYS A CA 1
ATOM 1460 C C . LYS A 1 182 ? -3.926 -4.071 23.880 1.00 77.94 182 LYS A C 1
ATOM 1462 O O . LYS A 1 182 ? -2.877 -4.208 24.506 1.00 77.94 182 LYS A O 1
ATOM 1467 N N . LEU A 1 183 ? -3.933 -3.646 22.614 1.00 79.00 183 LEU A N 1
ATOM 1468 C CA . LEU A 1 183 ? -2.728 -3.321 21.853 1.00 79.00 183 LEU A CA 1
ATOM 1469 C C . LEU A 1 183 ? -2.375 -1.831 21.930 1.00 79.00 183 LEU A C 1
ATOM 1471 O O . LEU A 1 183 ? -3.180 -0.948 21.636 1.00 79.00 183 LEU A O 1
ATOM 1475 N N . LYS A 1 184 ? -1.105 -1.554 22.247 1.00 74.31 184 LYS A N 1
ATOM 1476 C CA . LYS A 1 184 ? -0.537 -0.197 22.251 1.00 74.31 184 LYS A CA 1
ATOM 1477 C C . LYS A 1 184 ? -0.672 0.446 20.860 1.00 74.31 184 LYS A C 1
ATOM 1479 O O . LYS A 1 184 ? -0.177 -0.127 19.888 1.00 74.31 184 LYS A O 1
ATOM 1484 N N . GLY A 1 185 ? -1.307 1.618 20.792 1.00 70.81 185 GLY A N 1
ATOM 1485 C CA . GLY A 1 185 ? -1.577 2.385 19.565 1.00 70.81 185 GLY A CA 1
ATOM 1486 C C . GLY A 1 185 ? -3.051 2.390 19.133 1.00 70.81 185 GLY A C 1
ATOM 1487 O O . GLY A 1 185 ? -3.480 3.318 18.459 1.00 70.81 185 GLY A O 1
ATOM 1488 N N . ILE A 1 186 ? -3.859 1.419 19.577 1.00 82.62 186 ILE A N 1
ATOM 1489 C CA . ILE A 1 186 ? -5.305 1.393 19.284 1.00 82.62 186 ILE A CA 1
ATOM 1490 C C . ILE A 1 186 ? -6.063 2.467 20.071 1.00 82.62 186 ILE A C 1
ATOM 1492 O O . ILE A 1 186 ? -7.025 3.051 19.580 1.00 82.62 186 ILE A O 1
ATOM 1496 N N . THR A 1 187 ? -5.595 2.773 21.280 1.00 78.69 187 THR A N 1
ATOM 1497 C CA . THR A 1 187 ? -6.166 3.814 22.143 1.00 78.69 187 THR A CA 1
ATOM 1498 C C . THR A 1 187 ? -6.140 5.196 21.496 1.00 78.69 187 THR A C 1
ATOM 1500 O O . THR A 1 187 ? -7.055 5.986 21.713 1.00 78.69 187 THR A O 1
ATOM 1503 N N . ASP A 1 188 ? -5.120 5.487 20.685 1.00 82.69 188 ASP A N 1
ATOM 1504 C CA . ASP A 1 188 ? -4.994 6.771 19.996 1.00 82.69 188 ASP A CA 1
ATOM 1505 C C . ASP A 1 188 ? -6.021 6.901 18.870 1.00 82.69 188 ASP A C 1
ATOM 1507 O O . ASP A 1 188 ? -6.736 7.902 18.818 1.00 82.69 188 ASP A O 1
ATOM 1511 N N . LEU A 1 189 ? -6.181 5.853 18.054 1.00 82.31 189 LEU A N 1
ATOM 1512 C CA . LEU A 1 189 ? -7.216 5.795 17.021 1.00 82.31 189 LEU A CA 1
ATOM 1513 C C . LEU A 1 189 ? -8.629 5.852 17.624 1.00 82.31 189 LEU A C 1
ATOM 1515 O O . LEU A 1 189 ? -9.476 6.596 17.135 1.00 82.31 189 LEU A O 1
ATOM 1519 N N . TYR A 1 190 ? -8.887 5.118 18.712 1.00 82.75 190 TYR A N 1
ATOM 1520 C CA . TYR A 1 190 ? -10.184 5.145 19.398 1.00 82.75 190 TYR A CA 1
ATOM 1521 C C . TYR A 1 190 ? -10.522 6.539 19.944 1.00 82.75 190 TYR A C 1
ATOM 1523 O O . TYR A 1 190 ? -11.658 7.006 19.834 1.00 82.75 190 TYR A O 1
ATOM 1531 N N . ARG A 1 191 ? -9.529 7.228 20.518 1.00 83.31 191 ARG A N 1
ATOM 1532 C CA . ARG A 1 191 ? -9.682 8.599 21.012 1.00 83.31 191 ARG A CA 1
ATOM 1533 C C . ARG A 1 191 ? -9.933 9.586 19.873 1.00 83.31 191 ARG A C 1
ATOM 1535 O O . ARG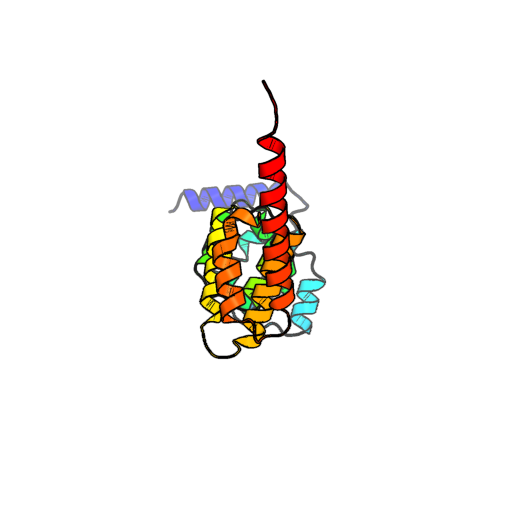 A 1 191 ? -10.811 10.430 20.011 1.00 83.31 191 ARG A O 1
ATOM 1542 N N . LEU A 1 192 ? -9.212 9.467 18.755 1.00 83.62 192 LEU A N 1
ATOM 1543 C CA . LEU A 1 192 ? -9.453 10.278 17.558 1.00 83.62 192 LEU A CA 1
ATOM 1544 C C . LEU A 1 192 ? -10.892 10.094 17.053 1.00 83.62 192 LEU A C 1
ATOM 1546 O O . LEU A 1 192 ? -11.612 11.075 16.881 1.00 83.62 192 LEU A O 1
ATOM 1550 N N . ALA A 1 193 ? -11.329 8.839 16.918 1.00 79.81 193 ALA A N 1
ATOM 1551 C CA . ALA A 1 193 ? -12.679 8.481 16.498 1.00 79.81 193 ALA A CA 1
ATOM 1552 C C . ALA A 1 193 ? -13.756 9.078 17.418 1.00 79.81 193 ALA A C 1
ATOM 1554 O O . ALA A 1 193 ? -14.718 9.682 16.946 1.00 79.81 193 ALA A O 1
ATOM 1555 N N . SER A 1 194 ? -13.570 8.950 18.734 1.00 79.38 194 SER A N 1
ATOM 1556 C CA . SER A 1 194 ? -14.512 9.460 19.739 1.00 79.38 194 SER A CA 1
ATOM 1557 C C . SER A 1 194 ? -14.589 10.991 19.738 1.00 79.38 194 SER A C 1
ATOM 1559 O O . SER A 1 194 ? -15.677 11.557 19.822 1.00 79.38 194 SER A O 1
ATOM 1561 N N . ASN A 1 195 ? -13.450 11.675 19.603 1.00 81.12 195 ASN A N 1
ATOM 1562 C CA . ASN A 1 195 ? -13.395 13.138 19.569 1.00 81.12 195 ASN A CA 1
ATOM 1563 C C . ASN A 1 195 ? -14.072 13.713 18.319 1.00 81.12 195 ASN A C 1
ATOM 1565 O O . ASN A 1 195 ? -14.801 14.698 18.414 1.00 81.12 195 ASN A O 1
ATOM 1569 N N . GLU A 1 196 ? -13.848 13.104 17.155 1.00 74.50 196 GLU A N 1
ATOM 1570 C CA . GLU A 1 196 ? -14.495 13.514 15.905 1.00 74.50 196 GLU A CA 1
ATOM 1571 C C . GLU A 1 196 ? -16.012 13.280 15.937 1.00 74.50 196 GLU A C 1
ATOM 1573 O O . GLU A 1 196 ? -16.778 14.142 15.503 1.00 74.50 196 GLU A O 1
ATOM 1578 N N . ALA A 1 197 ? -16.471 12.177 16.537 1.00 70.69 197 ALA A N 1
ATOM 1579 C CA . ALA A 1 197 ? -17.898 11.951 16.762 1.00 70.69 197 ALA A CA 1
ATOM 1580 C C . ALA A 1 197 ? -18.513 13.013 17.692 1.00 70.69 197 ALA A C 1
ATOM 1582 O O . ALA A 1 197 ? -19.596 13.530 17.416 1.00 70.69 197 ALA A O 1
ATOM 1583 N N . GLN A 1 198 ? -17.802 13.406 18.753 1.00 70.06 198 GLN A N 1
ATOM 1584 C CA . GLN A 1 198 ? -18.280 14.435 19.677 1.00 70.06 198 GLN A CA 1
ATOM 1585 C C . GLN A 1 198 ? -18.381 15.816 19.010 1.00 70.06 198 GLN A C 1
ATOM 1587 O O . GLN A 1 198 ? -19.351 16.539 19.239 1.00 70.06 198 GLN A O 1
ATOM 1592 N N . LYS A 1 199 ? -17.422 16.179 18.145 1.00 68.50 199 LYS A N 1
ATOM 1593 C CA . LYS A 1 199 ? -17.472 17.431 17.368 1.00 68.50 199 LYS A CA 1
ATOM 1594 C C . LYS A 1 199 ? -18.704 17.500 16.465 1.00 68.50 199 LYS A C 1
ATOM 1596 O O . LYS A 1 199 ? -19.319 18.556 16.364 1.00 68.50 199 LYS A O 1
ATOM 1601 N N . GLN A 1 200 ? -19.089 16.384 15.845 1.00 60.62 200 GLN A N 1
ATOM 1602 C CA . GLN A 1 200 ? -20.270 16.311 14.978 1.00 60.62 200 GLN A CA 1
ATOM 1603 C C . GLN A 1 200 ? -21.578 16.529 15.752 1.00 60.62 200 GLN A C 1
ATOM 1605 O O . GLN A 1 200 ? -22.470 17.221 15.266 1.00 60.62 200 GLN A O 1
ATOM 1610 N N . ILE A 1 201 ? -21.680 15.999 16.976 1.00 61.34 201 ILE A N 1
ATOM 1611 C CA . ILE A 1 201 ? -22.844 16.218 17.852 1.00 61.34 201 ILE A CA 1
ATOM 1612 C C . ILE A 1 201 ? -22.990 17.709 18.185 1.00 61.34 201 ILE A C 1
ATOM 1614 O O . ILE A 1 201 ? -24.089 18.254 18.098 1.00 61.34 201 ILE A O 1
ATOM 1618 N N . VAL A 1 202 ? -21.882 18.382 18.505 1.00 61.56 202 VAL A N 1
ATOM 1619 C CA . VAL A 1 202 ? -21.877 19.821 18.816 1.00 61.56 202 VAL A CA 1
ATOM 1620 C C . VAL A 1 202 ? -22.212 20.667 17.580 1.00 61.56 202 VAL A C 1
ATOM 1622 O O . VAL A 1 202 ? -22.984 21.616 17.689 1.00 61.56 202 VAL A O 1
ATOM 1625 N N . LEU A 1 203 ? -21.704 20.307 16.394 1.00 58.72 203 LEU A N 1
ATOM 1626 C CA . LEU A 1 203 ? -22.019 21.014 15.145 1.00 58.72 203 LEU A CA 1
ATOM 1627 C C . LEU A 1 203 ? -23.508 20.900 14.777 1.00 58.72 203 LEU A C 1
ATOM 1629 O O . LEU A 1 203 ? -24.142 21.893 14.424 1.00 58.72 203 LEU A O 1
ATOM 1633 N N . ASN A 1 204 ? -24.093 19.707 14.919 1.00 57.88 204 ASN A N 1
ATOM 1634 C CA . ASN A 1 204 ? -25.514 19.482 14.643 1.00 57.88 204 ASN A CA 1
ATOM 1635 C C . ASN A 1 204 ? -26.429 20.214 15.640 1.00 57.88 204 ASN A C 1
ATOM 1637 O O . ASN A 1 204 ? -27.522 20.638 15.270 1.00 57.88 204 ASN A O 1
ATOM 1641 N N . GLN A 1 205 ? -25.976 20.427 16.880 1.00 58.16 205 GLN A N 1
ATOM 1642 C CA . GLN A 1 205 ? -26.690 21.242 17.869 1.00 58.16 205 GLN A CA 1
ATOM 1643 C C . GLN A 1 205 ? -26.641 22.750 17.562 1.00 58.16 205 GLN A C 1
ATOM 1645 O O . GLN A 1 205 ? -27.548 23.472 17.965 1.00 58.16 205 GLN A O 1
ATOM 1650 N N . GLN A 1 206 ? -25.634 23.233 16.825 1.00 53.00 206 GLN A N 1
ATOM 1651 C CA . GLN A 1 206 ? -25.516 24.646 16.433 1.00 53.00 206 GLN A CA 1
ATOM 1652 C C . GLN A 1 206 ? -26.324 24.997 15.173 1.00 53.00 206 GLN A C 1
ATOM 1654 O O . GLN A 1 206 ? -26.868 26.093 15.087 1.00 53.00 206 GLN A O 1
ATOM 1659 N N . VAL A 1 207 ? -26.465 24.073 14.216 1.00 53.31 207 VAL A N 1
ATOM 1660 C CA . VAL A 1 207 ? -27.268 24.295 12.992 1.00 53.31 207 VAL A CA 1
ATOM 1661 C C . VAL A 1 207 ? -28.779 24.185 13.262 1.00 53.31 207 VAL A C 1
ATOM 1663 O O . VAL A 1 207 ? -29.577 24.810 12.570 1.00 53.31 207 VAL A O 1
ATOM 1666 N N . GLY A 1 208 ? -29.188 23.463 14.310 1.00 47.12 208 GLY A N 1
ATOM 1667 C CA . GLY A 1 208 ? -30.587 23.382 14.757 1.00 47.12 208 GLY A CA 1
ATOM 1668 C C . GLY A 1 208 ? -31.102 24.602 15.537 1.00 47.12 208 GLY A C 1
ATOM 1669 O O . GLY A 1 208 ? -32.248 24.589 15.975 1.00 47.12 208 GLY A O 1
ATOM 1670 N N . ALA A 1 209 ? -30.277 25.637 15.729 1.00 46.53 209 ALA A N 1
ATOM 1671 C CA . ALA A 1 209 ? -30.585 26.817 16.539 1.00 46.53 209 ALA A CA 1
ATOM 1672 C C . ALA A 1 209 ? -30.648 28.115 15.710 1.00 46.53 209 ALA A C 1
ATOM 1674 O O . ALA A 1 209 ? -30.233 29.168 16.188 1.00 46.53 209 ALA A O 1
ATOM 1675 N N . VAL A 1 210 ? -31.154 28.057 14.472 1.00 42.47 210 VAL A N 1
ATOM 1676 C CA . VAL A 1 210 ? -31.585 29.264 13.746 1.00 42.47 210 VAL A CA 1
ATOM 1677 C C . VAL A 1 210 ? -33.064 29.496 14.076 1.00 42.47 210 VAL A C 1
ATOM 1679 O O . VAL A 1 210 ? -33.901 28.713 13.624 1.00 42.47 210 VAL A O 1
ATOM 1682 N N . PRO A 1 211 ? -33.419 30.513 14.883 1.00 48.59 211 PRO A N 1
ATOM 1683 C CA . PRO A 1 211 ? -34.811 30.874 15.104 1.00 48.59 211 PRO A CA 1
ATOM 1684 C C . PRO A 1 211 ? -35.356 31.526 13.828 1.00 48.59 211 PRO A C 1
ATOM 1686 O O . PRO A 1 211 ? -34.686 32.377 13.239 1.00 48.59 211 PRO A O 1
ATOM 1689 N N . HIS A 1 212 ? -36.552 31.106 13.412 1.00 40.38 212 HIS A N 1
ATOM 1690 C CA . HIS A 1 212 ? -37.404 31.881 12.509 1.00 40.38 212 HIS A CA 1
ATOM 1691 C C . HIS A 1 212 ? -37.799 33.221 13.134 1.00 40.38 212 HIS A C 1
ATOM 1693 O O . HIS A 1 212 ? -37.993 33.253 14.373 1.00 40.38 212 HIS A O 1
#

InterPro domains:
  IPR019312 CCR4-NOT transcription complex subunit 11, C-terminal domain [PF10155] (72-192)
  IPR019312 CCR4-NOT transcription complex subunit 11, C-terminal domain [PTHR15975] (27-196)